Protein AF-A0A0P4VKQ1-F1 (afdb_monomer)

InterPro domains:
  IPR001715 Calponin homology domain [PS50021] (43-171)
  IPR022613 CASAMP, second calponin-homology domain [PF11971] (74-152)
  IPR032940 Calmodulin-regulated spectrin-associated protein [PTHR21595] (1-179)
  IPR036872 CH domain superfamily [G3DSA:1.10.418.10] (37-171)
  IPR036872 CH domain superfamily [SSF47576] (46-176)

Nearest PDB structures (foldseek):
  1rt8-assembly1_A  TM=5.910E-01  e=2.547E-01  Schizosaccharomyces pombe
  1ujo-assembly1_A  TM=5.382E-01  e=1.399E+00  Mus musculus
  2or0-assembly2_B  TM=1.810E-01  e=1.399E+00  Rhodococcus jostii RHA1

Mean predicted aligned error: 6.69 Å

Sequence (190 aa):
AHQTVMQAVMTLYAKEVATPEFVYAAVKRFMPSCAADEEPSPTDYEHALLFWINHATSALRLRVEQEERTSNVKCPEFPKVSSLQDLCDGVSLCGLVSFYCPEELPWSSISVSQVPTVSDCVRNLTLVHDFCARALPAGIFHMSPEDVYYMRGSMKHNLVVFLADLFNMLEIHPAPCVTLNSSSTKATIN

Radius of gyration: 16.5 Å; Cα contacts (8 Å, |Δi|>4): 226; chains: 1; bounding box: 46×37×49 Å

Foldseek 3Di:
DVLVVVLVVLQVLLQVQQPLVLLLVQLCVLCVDDDSVPDDGQPGSQSSLLVSLQSLLVSLQVVCCVVCVPPPDHQDDQDRDPHLLSCLLLQSVLSNCCSFQVVLRPSVQQDDDPDDDPVNSLVSLVSNQVCQVPQFPDNLQPDRSVCSNVPDDPCRSSSSSSSSVVCCCRRVNDGPSGCSPVVVPVPPDD

Structure (mmCIF, N/CA/C/O backbone):
data_AF-A0A0P4VKQ1-F1
#
_entry.id   AF-A0A0P4VKQ1-F1
#
loop_
_atom_site.group_PDB
_atom_site.id
_atom_site.type_symbol
_atom_site.label_atom_id
_atom_site.label_alt_id
_atom_site.label_comp_id
_atom_site.label_asym_id
_atom_site.label_entity_id
_atom_site.label_seq_id
_atom_site.pdbx_PDB_ins_code
_atom_site.Cartn_x
_atom_site.Cartn_y
_atom_site.Cartn_z
_atom_site.occupancy
_atom_site.B_iso_or_equiv
_atom_site.auth_seq_id
_atom_site.auth_comp_id
_atom_site.auth_asym_id
_atom_site.auth_atom_id
_atom_site.pdbx_PDB_model_num
ATOM 1 N N . ALA A 1 1 ? 17.408 -10.408 -22.000 1.00 66.44 1 ALA A N 1
ATOM 2 C CA . ALA A 1 1 ? 16.673 -9.416 -22.815 1.00 66.44 1 ALA A CA 1
ATOM 3 C C . ALA A 1 1 ? 15.260 -9.174 -22.275 1.00 66.44 1 ALA A C 1
ATOM 5 O O . ALA A 1 1 ? 14.991 -8.058 -21.860 1.00 66.44 1 ALA A O 1
ATOM 6 N N . HIS A 1 2 ? 14.389 -10.191 -22.189 1.00 80.00 2 HIS A N 1
ATOM 7 C CA . HIS A 1 2 ? 12.992 -10.017 -21.742 1.00 80.00 2 HIS A CA 1
ATOM 8 C C . HIS A 1 2 ? 12.830 -9.438 -20.326 1.00 80.00 2 HIS A C 1
ATOM 10 O O . HIS A 1 2 ? 12.056 -8.508 -20.140 1.00 80.00 2 HIS A O 1
ATOM 16 N N . GLN A 1 3 ? 13.608 -9.919 -19.352 1.00 82.75 3 GLN A N 1
ATOM 17 C CA . GLN A 1 3 ? 13.540 -9.433 -17.969 1.00 82.75 3 GLN A CA 1
ATOM 18 C C . GLN A 1 3 ? 13.845 -7.929 -17.850 1.00 82.75 3 GLN A C 1
ATOM 20 O O . GLN A 1 3 ? 13.153 -7.215 -17.137 1.00 82.75 3 GLN A O 1
ATOM 25 N N . THR A 1 4 ? 14.837 -7.433 -18.591 1.00 86.38 4 THR A N 1
ATOM 26 C CA . THR A 1 4 ? 15.213 -6.011 -18.597 1.00 86.38 4 THR A CA 1
ATOM 27 C C . THR A 1 4 ? 14.134 -5.138 -19.233 1.00 86.38 4 THR A C 1
ATOM 29 O O . THR A 1 4 ? 13.844 -4.060 -18.729 1.00 86.38 4 THR A O 1
ATOM 32 N N . VAL A 1 5 ? 13.510 -5.611 -20.319 1.00 90.25 5 VAL A N 1
ATOM 33 C CA . VAL A 1 5 ? 12.394 -4.898 -20.962 1.00 90.25 5 VAL A CA 1
ATOM 34 C C . VAL A 1 5 ? 11.200 -4.822 -20.014 1.00 90.25 5 VAL A C 1
ATOM 36 O O . VAL A 1 5 ? 10.642 -3.746 -19.832 1.00 90.25 5 VAL A O 1
ATOM 39 N N . MET A 1 6 ? 10.854 -5.929 -19.354 1.00 89.38 6 MET A N 1
ATOM 40 C CA . MET A 1 6 ? 9.767 -5.955 -18.375 1.00 89.38 6 MET A CA 1
ATOM 41 C C . MET A 1 6 ? 10.034 -4.985 -17.218 1.00 89.38 6 MET A C 1
ATOM 43 O O . MET A 1 6 ? 9.191 -4.149 -16.920 1.00 89.38 6 MET A O 1
ATOM 47 N N . GLN A 1 7 ? 11.237 -5.010 -16.639 1.00 89.31 7 GLN A N 1
ATOM 48 C CA . GLN A 1 7 ? 11.636 -4.076 -15.578 1.00 89.31 7 GLN A CA 1
ATOM 49 C C . GLN A 1 7 ? 11.572 -2.608 -16.019 1.00 89.31 7 GLN A C 1
ATOM 51 O O . GLN A 1 7 ? 11.151 -1.752 -15.239 1.00 89.31 7 GLN A O 1
ATOM 56 N N . ALA A 1 8 ? 11.950 -2.312 -17.265 1.00 90.62 8 ALA A N 1
ATOM 57 C CA . ALA A 1 8 ? 11.869 -0.964 -17.817 1.00 90.62 8 ALA A CA 1
ATOM 58 C C . ALA A 1 8 ? 10.414 -0.497 -17.965 1.00 90.62 8 ALA A C 1
ATOM 60 O O . ALA A 1 8 ? 10.098 0.621 -17.568 1.00 90.62 8 ALA A O 1
ATOM 61 N N . VAL A 1 9 ? 9.524 -1.359 -18.472 1.00 92.81 9 VAL A N 1
ATOM 62 C CA . VAL A 1 9 ? 8.087 -1.061 -18.601 1.00 92.81 9 VAL A CA 1
ATOM 63 C C . VAL A 1 9 ? 7.447 -0.853 -17.231 1.00 92.81 9 VAL A C 1
ATOM 65 O O . VAL A 1 9 ? 6.750 0.133 -17.027 1.00 92.81 9 VAL A O 1
ATOM 68 N N . MET A 1 10 ? 7.740 -1.728 -16.269 1.00 93.31 10 MET A N 1
ATOM 69 C CA . MET A 1 10 ? 7.251 -1.621 -14.891 1.00 93.31 10 MET A CA 1
ATOM 70 C C . MET A 1 10 ? 7.696 -0.319 -14.218 1.00 93.31 10 MET A C 1
ATOM 72 O O . MET A 1 10 ? 6.901 0.367 -13.583 1.00 93.31 10 MET A O 1
ATOM 76 N N . THR A 1 11 ? 8.965 0.049 -14.399 1.00 92.62 11 THR A N 1
ATOM 77 C CA . THR A 1 11 ? 9.510 1.314 -13.891 1.00 92.62 11 THR A CA 1
ATOM 78 C C . THR A 1 11 ? 8.853 2.518 -14.556 1.00 92.62 11 THR A C 1
ATOM 80 O O . THR A 1 11 ? 8.556 3.502 -13.884 1.00 92.62 11 THR A O 1
ATOM 83 N N . LEU A 1 12 ? 8.646 2.467 -15.874 1.00 94.19 12 LEU A N 1
ATOM 84 C CA . LEU A 1 12 ? 8.007 3.555 -16.610 1.00 94.19 12 LEU A CA 1
ATOM 85 C C . LEU A 1 12 ? 6.561 3.755 -16.147 1.00 94.19 12 LEU A C 1
ATOM 87 O O . LEU A 1 12 ? 6.177 4.884 -15.865 1.00 94.19 12 LEU A O 1
ATOM 91 N N . TYR A 1 13 ? 5.812 2.663 -15.988 1.00 95.56 13 TYR A N 1
ATOM 92 C CA . TYR A 1 13 ? 4.453 2.690 -15.455 1.00 95.56 13 TYR A CA 1
ATOM 93 C C . TYR A 1 13 ? 4.398 3.327 -14.062 1.00 95.56 13 TYR A C 1
ATOM 95 O O . TYR A 1 13 ? 3.643 4.269 -13.837 1.00 95.56 13 TYR A O 1
ATOM 103 N N . ALA A 1 14 ? 5.255 2.881 -13.140 1.00 93.44 14 ALA A N 1
ATOM 104 C CA . ALA A 1 14 ? 5.292 3.435 -11.789 1.00 93.44 14 ALA A CA 1
ATOM 105 C C . ALA A 1 14 ? 5.625 4.936 -11.777 1.00 93.44 14 ALA A C 1
ATOM 107 O O . ALA A 1 14 ? 5.047 5.685 -10.994 1.00 93.44 14 ALA A O 1
ATOM 108 N N . LYS A 1 15 ? 6.514 5.390 -12.669 1.00 93.12 15 LYS A N 1
ATOM 109 C CA . LYS A 1 15 ? 6.837 6.815 -12.838 1.00 93.12 15 LYS A CA 1
ATOM 110 C C . LYS A 1 15 ? 5.663 7.642 -13.349 1.00 93.12 15 LYS A C 1
ATOM 112 O O . LYS A 1 15 ? 5.547 8.798 -12.963 1.00 93.12 15 LYS A O 1
ATOM 117 N N . GLU A 1 16 ? 4.850 7.077 -14.232 1.00 93.69 16 GLU A N 1
ATOM 118 C CA . GLU A 1 16 ? 3.688 7.753 -14.813 1.00 93.69 16 GLU A CA 1
ATOM 119 C C . GLU A 1 16 ? 2.532 7.857 -13.813 1.00 93.69 16 GLU A C 1
ATOM 121 O O . GLU A 1 16 ? 1.868 8.886 -13.740 1.00 93.69 16 GLU A O 1
ATOM 126 N N . VAL A 1 17 ? 2.319 6.813 -13.010 1.00 93.31 17 VAL A N 1
ATOM 127 C CA . VAL A 1 17 ? 1.217 6.752 -12.042 1.00 93.31 17 VAL A CA 1
ATOM 128 C C . VAL A 1 17 ? 1.550 7.470 -10.735 1.00 93.31 17 VAL A C 1
ATOM 130 O O . VAL A 1 17 ? 0.751 8.258 -10.234 1.00 93.31 17 VAL A O 1
ATOM 133 N N . ALA A 1 18 ? 2.731 7.217 -10.169 1.00 91.88 18 ALA A N 1
ATOM 134 C CA . ALA A 1 18 ? 3.145 7.742 -8.870 1.00 91.88 18 ALA A CA 1
ATOM 135 C C . ALA A 1 18 ? 4.051 8.971 -9.017 1.00 91.88 18 ALA A C 1
ATOM 137 O O . ALA A 1 18 ? 5.139 9.044 -8.438 1.00 91.88 18 ALA A O 1
ATOM 138 N N . THR A 1 19 ? 3.615 9.948 -9.815 1.00 92.44 19 THR A N 1
ATOM 139 C CA . THR A 1 19 ? 4.338 11.220 -9.940 1.00 92.44 19 THR A CA 1
ATOM 140 C C . THR A 1 19 ? 4.350 11.945 -8.587 1.00 92.44 19 THR A C 1
ATOM 142 O O . THR A 1 19 ? 3.285 12.038 -7.957 1.00 92.44 19 THR A O 1
ATOM 145 N N . PRO A 1 20 ? 5.498 12.491 -8.143 1.00 90.69 20 PRO A N 1
ATOM 146 C CA . PRO A 1 20 ? 5.615 13.237 -6.890 1.00 90.69 20 PRO A CA 1
ATOM 147 C C . PRO A 1 20 ? 4.520 14.285 -6.670 1.00 90.69 20 PRO A C 1
ATOM 149 O O . PRO A 1 20 ? 4.018 14.430 -5.559 1.00 90.69 20 PRO A O 1
ATOM 152 N N . GLU A 1 21 ? 4.106 14.980 -7.727 1.00 88.81 21 GLU A N 1
ATOM 153 C CA . GLU A 1 21 ? 3.116 16.053 -7.688 1.00 88.81 21 GLU A CA 1
ATOM 154 C C . GLU A 1 21 ? 1.717 15.535 -7.334 1.00 88.81 21 GLU A C 1
ATOM 156 O O . GLU A 1 21 ? 1.057 16.089 -6.453 1.00 88.81 21 GLU A O 1
ATOM 161 N N . PHE A 1 22 ? 1.267 14.453 -7.981 1.00 90.19 22 PHE A N 1
ATOM 162 C CA . PHE A 1 22 ? -0.029 13.836 -7.676 1.00 90.19 22 PHE A CA 1
ATOM 163 C C . PHE A 1 22 ? -0.049 13.206 -6.292 1.00 90.19 22 PHE A C 1
ATOM 165 O O . PHE A 1 22 ? -1.028 13.364 -5.563 1.00 90.19 22 PHE A O 1
ATOM 172 N N . VAL A 1 23 ? 1.041 12.549 -5.899 1.00 91.50 23 VAL A N 1
ATOM 173 C CA . VAL A 1 23 ? 1.164 11.996 -4.550 1.00 91.50 23 VAL A CA 1
ATOM 174 C C . VAL A 1 23 ? 1.091 13.102 -3.500 1.00 91.50 23 VAL A C 1
ATOM 176 O O . VAL A 1 23 ? 0.347 12.995 -2.525 1.00 91.50 23 VAL A O 1
ATOM 179 N N . TYR A 1 24 ? 1.829 14.187 -3.707 1.00 88.38 24 TYR A N 1
ATOM 180 C CA . TYR A 1 24 ? 1.841 15.311 -2.785 1.00 88.38 24 TYR A CA 1
ATOM 181 C C . TYR A 1 24 ? 0.461 15.976 -2.676 1.00 88.38 24 TYR A C 1
ATOM 183 O O . TYR A 1 24 ? 0.002 16.286 -1.575 1.00 88.38 24 TYR A O 1
ATOM 191 N N . ALA A 1 25 ? -0.245 16.132 -3.800 1.00 88.69 25 ALA A N 1
ATOM 192 C CA . ALA A 1 25 ? -1.619 16.629 -3.819 1.00 88.69 25 ALA A CA 1
ATOM 193 C C . ALA A 1 25 ? -2.590 15.701 -3.066 1.00 88.69 25 ALA A C 1
ATOM 195 O O . ALA A 1 25 ? -3.425 16.188 -2.299 1.00 88.69 25 ALA A O 1
ATOM 196 N N . ALA A 1 26 ? -2.460 14.380 -3.234 1.00 90.31 26 ALA A N 1
ATOM 197 C CA . ALA A 1 26 ? -3.250 13.391 -2.500 1.00 90.31 26 ALA A CA 1
ATOM 198 C C . ALA A 1 26 ? -3.022 13.507 -0.986 1.00 90.31 26 ALA A C 1
ATOM 200 O O . ALA A 1 26 ? -3.982 13.644 -0.229 1.00 90.31 26 ALA A O 1
ATOM 201 N N . VAL A 1 27 ? -1.759 13.559 -0.547 1.00 90.06 27 VAL A N 1
ATOM 202 C CA . VAL A 1 27 ? -1.401 13.723 0.872 1.00 90.06 27 VAL A CA 1
ATOM 203 C C . VAL A 1 27 ? -1.961 15.021 1.447 1.00 90.06 27 VAL A C 1
ATOM 205 O O . VAL A 1 27 ? -2.589 15.001 2.506 1.00 90.06 27 VAL A O 1
ATOM 208 N N . LYS A 1 28 ? -1.827 16.147 0.736 1.00 87.06 28 LYS A N 1
ATOM 209 C CA . LYS A 1 28 ? -2.401 17.430 1.174 1.00 87.06 28 LYS A CA 1
ATOM 210 C C . LYS A 1 28 ? -3.917 17.391 1.342 1.00 87.06 28 LYS A C 1
ATOM 212 O O . LYS A 1 28 ? -4.444 18.103 2.194 1.00 87.06 28 LYS A O 1
ATOM 217 N N . ARG A 1 29 ? -4.625 16.570 0.560 1.00 87.25 29 ARG A N 1
ATOM 218 C CA . ARG A 1 29 ? -6.088 16.454 0.638 1.00 87.25 29 ARG A CA 1
ATOM 219 C C . ARG A 1 29 ? -6.546 15.889 1.980 1.00 87.25 29 ARG A C 1
ATOM 221 O O . ARG A 1 29 ? -7.520 16.388 2.535 1.00 87.25 29 ARG A O 1
ATOM 228 N N . PHE A 1 30 ? -5.873 14.856 2.486 1.00 86.12 30 PHE A N 1
ATOM 229 C CA . PHE A 1 30 ? -6.277 14.1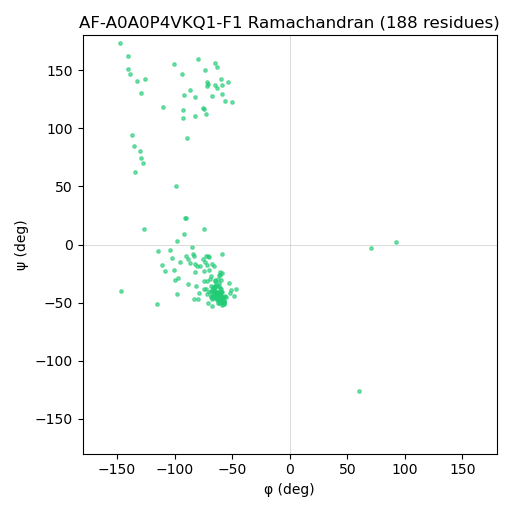86 3.726 1.00 86.12 30 PHE A CA 1
ATOM 230 C C . PHE A 1 30 ? -5.444 14.576 4.957 1.00 86.12 30 PHE A C 1
ATOM 232 O O . PHE A 1 30 ? -5.857 14.295 6.079 1.00 86.12 30 PHE A O 1
ATOM 239 N N . MET A 1 31 ? -4.320 15.273 4.768 1.00 81.69 31 MET A N 1
ATOM 240 C CA . MET A 1 31 ? -3.495 15.880 5.821 1.00 81.69 31 MET A CA 1
ATOM 241 C C . MET A 1 31 ? -3.243 17.374 5.529 1.00 81.69 31 MET A C 1
ATOM 243 O O . MET A 1 31 ? -2.116 17.767 5.222 1.00 81.69 31 MET A O 1
ATOM 247 N N . PRO A 1 32 ? -4.275 18.238 5.628 1.00 71.38 32 PRO A N 1
ATOM 248 C CA . PRO A 1 32 ? -4.155 19.663 5.305 1.00 71.38 32 PRO A CA 1
ATOM 249 C C . PRO A 1 32 ? -3.385 20.486 6.352 1.00 71.38 32 PRO A C 1
ATOM 251 O O . PRO A 1 32 ? -3.002 21.616 6.068 1.00 71.38 32 PRO A O 1
ATOM 254 N N . SER A 1 33 ? -3.163 19.949 7.556 1.00 59.03 33 SER A N 1
ATOM 255 C CA . SER A 1 33 ? -2.494 20.648 8.657 1.00 59.03 33 SER A CA 1
ATOM 256 C C . SER A 1 33 ? -1.365 19.777 9.227 1.00 59.03 33 SER A C 1
ATOM 258 O O . SER A 1 33 ? -1.604 18.623 9.569 1.00 59.03 33 SER A O 1
ATOM 260 N N . CYS A 1 34 ? -0.166 20.361 9.365 1.00 51.78 34 CYS A N 1
ATOM 261 C CA . CYS A 1 34 ? 0.977 19.915 10.190 1.00 51.78 34 CYS A CA 1
ATOM 262 C C . CYS A 1 34 ? 2.110 19.013 9.638 1.00 51.78 34 CYS A C 1
ATOM 264 O O . CYS A 1 34 ? 3.005 18.747 10.429 1.00 51.78 34 CYS A O 1
ATOM 266 N N . ALA A 1 35 ? 2.198 18.585 8.369 1.00 52.41 35 ALA A N 1
ATOM 267 C CA . ALA A 1 35 ? 3.385 17.789 7.953 1.00 52.41 35 ALA A CA 1
ATOM 268 C C . ALA A 1 35 ? 3.878 17.983 6.509 1.00 52.41 35 ALA A C 1
ATOM 270 O O . ALA A 1 35 ? 5.081 18.075 6.278 1.00 52.41 35 ALA A O 1
ATOM 271 N N . ALA A 1 36 ? 2.971 18.099 5.535 1.00 52.84 36 ALA A N 1
ATOM 272 C CA . ALA A 1 36 ? 3.363 18.090 4.123 1.00 52.84 36 ALA A CA 1
ATOM 273 C C . ALA A 1 36 ? 4.122 19.353 3.661 1.00 52.84 36 ALA A C 1
ATOM 275 O O . ALA A 1 36 ? 4.810 19.304 2.648 1.00 52.84 36 ALA A O 1
ATOM 276 N N . ASP A 1 37 ? 3.994 20.486 4.358 1.00 54.69 37 ASP A N 1
ATOM 277 C CA . ASP A 1 37 ? 4.699 21.728 3.994 1.00 54.69 37 ASP A CA 1
ATOM 278 C C . ASP A 1 37 ? 6.115 21.830 4.597 1.00 54.69 37 ASP A C 1
ATOM 280 O O . ASP A 1 37 ? 6.908 22.647 4.134 1.00 54.69 37 ASP A O 1
ATOM 284 N N . GLU A 1 38 ? 6.453 21.010 5.602 1.00 60.28 38 GLU A N 1
ATOM 285 C CA . GLU A 1 38 ? 7.777 21.017 6.249 1.00 60.28 38 GLU A CA 1
ATOM 286 C C . GLU A 1 38 ? 8.722 19.937 5.699 1.00 60.28 38 GLU A C 1
ATOM 288 O O . GLU A 1 38 ? 9.940 20.128 5.693 1.00 60.28 38 GLU A O 1
ATOM 293 N N . GLU A 1 39 ? 8.188 18.810 5.216 1.00 71.69 39 GLU A N 1
ATOM 294 C CA . GLU A 1 39 ? 8.987 17.737 4.616 1.00 71.69 39 GLU A CA 1
ATOM 295 C C . GLU A 1 39 ? 9.214 18.017 3.114 1.00 71.69 39 GLU A C 1
ATOM 297 O O . GLU A 1 39 ? 8.274 18.387 2.403 1.00 71.69 39 GLU A O 1
ATOM 302 N N . PRO A 1 40 ? 10.452 17.881 2.597 1.00 71.50 40 PRO A N 1
ATOM 303 C CA . PRO A 1 40 ? 10.735 18.135 1.190 1.00 71.50 40 PRO A CA 1
ATOM 304 C C . PRO A 1 40 ? 9.904 17.221 0.286 1.00 71.50 40 PRO A C 1
ATOM 306 O O . PRO A 1 40 ? 9.719 16.038 0.576 1.00 71.50 40 PRO A O 1
ATOM 309 N N . SER A 1 41 ? 9.445 17.767 -0.844 1.00 73.00 41 SER A N 1
ATOM 310 C CA . SER A 1 41 ? 8.728 16.993 -1.858 1.00 73.00 41 SER A CA 1
ATOM 311 C C . SER A 1 41 ? 9.543 15.764 -2.283 1.00 73.00 41 SER A C 1
ATOM 313 O O . SER A 1 41 ? 10.762 15.890 -2.465 1.00 73.00 41 SER A O 1
ATOM 315 N N . PRO A 1 42 ? 8.903 14.599 -2.489 1.00 82.81 42 PRO A N 1
ATOM 316 C CA . PRO A 1 42 ? 9.611 13.382 -2.861 1.00 82.81 42 PRO A CA 1
ATOM 317 C C . PRO A 1 42 ? 10.387 13.566 -4.171 1.00 82.81 42 PRO A C 1
ATOM 319 O O . PRO A 1 42 ? 9.897 14.166 -5.125 1.00 82.81 42 PRO A O 1
ATOM 322 N N . THR A 1 43 ? 11.618 13.055 -4.209 1.00 83.69 43 THR A N 1
ATOM 323 C CA . THR A 1 43 ? 12.550 13.262 -5.331 1.00 83.69 43 THR A CA 1
ATOM 324 C C . THR A 1 43 ? 12.321 12.311 -6.500 1.00 83.69 43 THR A C 1
ATOM 326 O O . THR A 1 43 ? 12.726 12.602 -7.623 1.00 83.69 43 THR A O 1
ATOM 329 N N . ASP A 1 44 ? 11.704 11.159 -6.243 1.00 91.50 44 ASP A N 1
ATOM 330 C CA . ASP A 1 44 ? 11.366 10.157 -7.248 1.00 91.50 44 ASP A CA 1
ATOM 331 C C . ASP A 1 44 ? 10.063 9.425 -6.889 1.00 91.50 44 ASP A C 1
ATOM 333 O O . ASP A 1 44 ? 9.491 9.620 -5.817 1.00 91.50 44 ASP A O 1
ATOM 337 N N . TYR A 1 45 ? 9.596 8.586 -7.813 1.00 92.19 45 TYR A N 1
ATOM 338 C CA . TYR A 1 45 ? 8.349 7.831 -7.699 1.00 92.19 45 TYR A CA 1
ATOM 339 C C . TYR A 1 45 ? 8.365 6.795 -6.561 1.00 92.19 45 TYR A C 1
ATOM 341 O O . TYR A 1 45 ? 7.321 6.530 -5.971 1.00 92.19 45 TYR A O 1
ATOM 349 N N . GLU A 1 46 ? 9.523 6.215 -6.215 1.00 93.31 46 GLU A N 1
ATOM 350 C CA . GLU A 1 46 ? 9.604 5.265 -5.099 1.00 93.31 46 GLU A CA 1
ATOM 351 C C . GLU A 1 46 ? 9.422 6.011 -3.779 1.00 93.31 46 GLU A C 1
ATOM 353 O O . GLU A 1 46 ? 8.550 5.660 -2.987 1.00 93.31 46 GLU A O 1
ATOM 358 N N . HIS A 1 47 ? 10.179 7.090 -3.577 1.00 92.69 47 HIS A N 1
ATOM 359 C CA . HIS A 1 47 ? 10.047 7.950 -2.405 1.00 92.69 47 HIS A CA 1
ATOM 360 C C . HIS A 1 47 ? 8.663 8.589 -2.326 1.00 92.69 47 HIS A C 1
ATOM 362 O O . HIS A 1 47 ? 8.153 8.758 -1.225 1.00 92.69 47 HIS A O 1
ATOM 368 N N . ALA A 1 48 ? 8.027 8.895 -3.460 1.00 94.69 48 ALA A N 1
ATOM 369 C CA . ALA A 1 48 ? 6.652 9.375 -3.482 1.00 94.69 48 ALA A CA 1
ATOM 370 C C . ALA A 1 48 ? 5.692 8.323 -2.907 1.00 94.69 48 ALA A C 1
ATOM 372 O O . ALA A 1 48 ? 4.952 8.616 -1.971 1.00 94.69 48 ALA A O 1
ATOM 373 N N . LEU A 1 49 ? 5.757 7.071 -3.363 1.00 95.94 49 LEU A N 1
ATOM 374 C CA . LEU A 1 49 ? 4.919 5.994 -2.817 1.00 95.94 49 LEU A CA 1
ATOM 375 C C . LEU A 1 49 ? 5.155 5.769 -1.315 1.00 95.94 49 LEU A C 1
ATOM 377 O O . LEU A 1 49 ? 4.198 5.601 -0.561 1.00 95.94 49 LEU A O 1
ATOM 381 N N . LEU A 1 50 ? 6.408 5.814 -0.854 1.00 95.38 50 LEU A N 1
ATOM 382 C CA . LEU A 1 50 ? 6.716 5.697 0.578 1.00 95.38 50 LEU A CA 1
ATOM 383 C C . LEU A 1 50 ? 6.191 6.898 1.379 1.00 95.38 50 LEU A C 1
ATOM 385 O O . LEU A 1 50 ? 5.635 6.730 2.466 1.00 95.38 50 LEU A O 1
ATOM 389 N N . PHE A 1 51 ? 6.337 8.108 0.835 1.00 93.88 51 PHE A N 1
ATOM 390 C CA . PHE A 1 51 ? 5.824 9.347 1.417 1.00 93.88 51 PHE A CA 1
ATOM 391 C C . PHE A 1 51 ? 4.306 9.283 1.594 1.00 93.88 51 PHE A C 1
ATOM 393 O O . PHE A 1 51 ? 3.800 9.590 2.675 1.00 93.88 51 PHE A O 1
ATOM 400 N N . TRP A 1 52 ? 3.595 8.811 0.571 1.00 95.06 52 TRP A N 1
ATOM 401 C CA . TRP A 1 52 ? 2.156 8.569 0.614 1.00 95.06 52 TRP A CA 1
ATOM 402 C C . TRP A 1 52 ? 1.760 7.608 1.738 1.00 95.06 52 TRP A C 1
ATOM 404 O O . TRP A 1 52 ? 0.905 7.948 2.556 1.00 95.06 52 TRP A O 1
ATOM 414 N N . ILE A 1 53 ? 2.417 6.445 1.823 1.00 96.19 53 ILE A N 1
ATOM 415 C CA . ILE A 1 53 ? 2.129 5.422 2.839 1.00 96.19 53 ILE A CA 1
ATOM 416 C C . ILE A 1 53 ? 2.329 5.979 4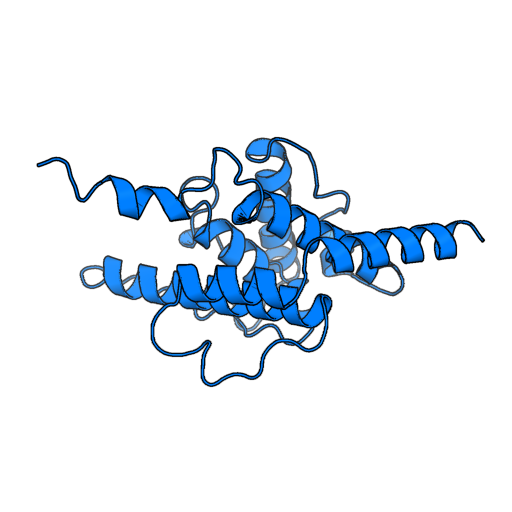.249 1.00 96.19 53 ILE A C 1
ATOM 418 O O . ILE A 1 53 ? 1.434 5.855 5.081 1.00 96.19 53 ILE A O 1
ATOM 422 N N . ASN A 1 54 ? 3.465 6.632 4.512 1.00 94.56 54 ASN A N 1
ATOM 423 C CA . ASN A 1 54 ? 3.768 7.209 5.826 1.00 94.56 54 ASN A CA 1
ATOM 424 C C . ASN A 1 54 ? 2.728 8.242 6.270 1.00 94.56 54 ASN A C 1
ATOM 426 O O . ASN A 1 54 ? 2.344 8.291 7.441 1.00 94.56 54 ASN A O 1
ATOM 430 N N . HIS A 1 55 ? 2.268 9.080 5.342 1.00 92.69 55 HIS A N 1
ATOM 431 C CA . HIS A 1 55 ? 1.262 10.088 5.651 1.00 92.69 55 HIS A CA 1
ATOM 432 C C . HIS A 1 55 ? -0.116 9.467 5.864 1.00 92.69 55 HIS A C 1
ATOM 434 O O . HIS A 1 55 ? -0.827 9.886 6.774 1.00 92.69 55 HIS A O 1
ATOM 440 N N . ALA A 1 56 ? -0.487 8.452 5.082 1.00 93.50 56 ALA A N 1
ATOM 441 C CA . ALA A 1 56 ? -1.748 7.737 5.253 1.00 93.50 56 ALA A CA 1
ATOM 442 C C . ALA A 1 56 ? -1.813 6.985 6.593 1.00 93.50 56 ALA A C 1
ATOM 444 O O . ALA A 1 56 ? -2.809 7.087 7.309 1.00 93.50 56 ALA A O 1
ATOM 445 N N . THR A 1 57 ? -0.746 6.284 6.991 1.00 93.12 57 THR A N 1
ATOM 446 C CA . THR A 1 57 ? -0.690 5.590 8.293 1.00 93.12 57 THR A CA 1
ATOM 447 C C . THR A 1 57 ? -0.692 6.574 9.464 1.00 93.12 57 THR A C 1
ATOM 449 O O . THR A 1 57 ? -1.364 6.341 10.471 1.00 93.12 57 THR A O 1
ATOM 452 N N . SER A 1 58 ? -0.018 7.718 9.320 1.00 91.12 58 SER A N 1
ATOM 453 C CA . SER A 1 58 ? -0.065 8.804 10.307 1.00 91.12 58 SER A CA 1
ATOM 454 C C . SER A 1 58 ? -1.468 9.406 10.428 1.00 91.12 58 SER A C 1
ATOM 456 O O . SER A 1 58 ? -1.959 9.610 11.539 1.00 91.12 58 SER A O 1
ATOM 458 N N . ALA A 1 59 ? -2.142 9.644 9.299 1.00 90.44 59 ALA A N 1
ATOM 459 C CA . ALA A 1 59 ? -3.508 10.156 9.260 1.00 90.44 59 ALA A CA 1
ATOM 460 C C . ALA A 1 59 ? -4.509 9.172 9.884 1.00 90.44 59 ALA A C 1
ATOM 462 O O . ALA A 1 59 ? -5.379 9.588 10.649 1.00 90.44 59 ALA A O 1
ATOM 463 N N . LEU A 1 60 ? -4.353 7.867 9.629 1.00 90.81 60 LEU A N 1
ATOM 464 C CA . LEU A 1 60 ? -5.134 6.818 10.289 1.00 90.81 60 LEU A CA 1
ATOM 465 C C . LEU A 1 60 ? -4.981 6.890 11.808 1.00 90.81 60 LEU A C 1
ATOM 467 O O . LEU A 1 60 ? -5.982 6.905 12.520 1.00 90.81 60 LEU A O 1
ATOM 471 N N . ARG A 1 61 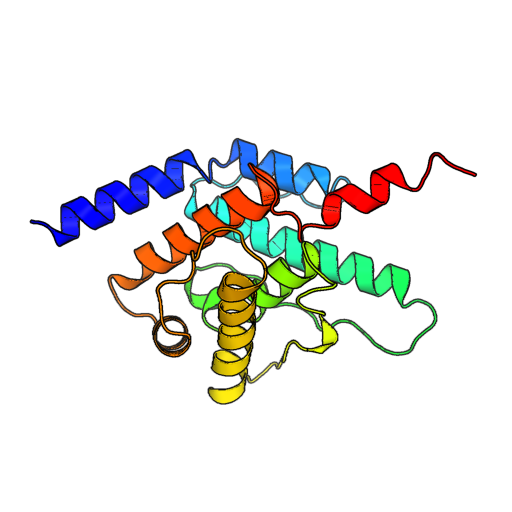? -3.743 6.979 12.306 1.00 89.06 61 ARG A N 1
ATOM 472 C CA . ARG A 1 61 ? -3.467 7.066 13.746 1.00 89.06 61 ARG A CA 1
ATOM 473 C C . ARG A 1 61 ? -4.174 8.264 14.376 1.00 89.06 61 ARG A C 1
ATOM 475 O O . ARG A 1 61 ? -4.880 8.098 15.365 1.00 89.06 61 ARG A O 1
ATOM 482 N N . LEU A 1 62 ? -4.035 9.445 13.771 1.00 87.62 62 LEU A N 1
ATOM 483 C CA . LEU A 1 62 ? -4.686 10.672 14.242 1.00 87.62 62 LEU A CA 1
ATOM 484 C C . LEU A 1 62 ? -6.214 10.548 14.247 1.00 87.62 62 LEU A C 1
ATOM 486 O O . LEU A 1 62 ? -6.866 10.985 15.196 1.00 87.62 62 LEU A O 1
ATOM 490 N N . ARG A 1 63 ? -6.785 9.921 13.213 1.00 86.62 63 ARG A N 1
ATOM 491 C CA . ARG A 1 63 ? -8.226 9.681 13.114 1.00 86.62 63 ARG A CA 1
ATOM 492 C C . ARG A 1 63 ? -8.722 8.764 14.230 1.00 86.62 63 ARG A C 1
ATOM 494 O O . ARG A 1 63 ? -9.682 9.113 14.911 1.00 86.62 63 ARG A O 1
ATOM 501 N N . VAL A 1 64 ? -8.039 7.644 14.464 1.00 85.44 64 VAL A N 1
ATOM 502 C CA . VAL A 1 64 ? -8.394 6.707 15.541 1.00 85.44 64 VAL A CA 1
ATOM 503 C C . VAL A 1 64 ? -8.253 7.374 16.913 1.00 85.44 64 VAL A C 1
ATOM 505 O O . VAL A 1 64 ? -9.143 7.251 17.745 1.00 85.44 64 VAL A O 1
ATOM 508 N N . GLU A 1 65 ? -7.190 8.148 17.150 1.00 84.62 65 GLU A N 1
ATOM 509 C CA . GLU A 1 65 ? -7.004 8.895 18.406 1.00 84.62 65 GLU A CA 1
ATOM 510 C C . GLU A 1 65 ? -8.091 9.954 18.657 1.00 84.62 65 GLU A C 1
ATOM 512 O O . GLU A 1 65 ? -8.394 10.275 19.810 1.00 84.62 65 GLU A O 1
ATOM 517 N N . GLN A 1 66 ? -8.674 10.522 17.599 1.00 80.38 66 GLN A N 1
ATOM 518 C CA . GLN A 1 66 ? -9.760 11.493 17.704 1.00 80.38 66 GLN A CA 1
ATOM 519 C C . GLN A 1 66 ? -11.115 10.827 17.976 1.00 80.38 66 GLN A C 1
ATOM 521 O O . GLN A 1 66 ? -11.882 11.343 18.793 1.00 80.38 66 GLN A O 1
ATOM 526 N N . GLU A 1 67 ? -11.404 9.711 17.304 1.00 76.88 67 GLU A N 1
ATOM 527 C CA . GLU A 1 67 ? -12.648 8.942 17.449 1.00 76.88 67 GLU A CA 1
ATOM 528 C C . GLU A 1 67 ? -12.710 8.234 18.820 1.00 76.88 67 GLU A C 1
ATOM 530 O O . GLU A 1 67 ? -13.721 8.307 19.519 1.00 76.88 67 GLU A O 1
ATOM 535 N N . GLU A 1 68 ? -11.593 7.664 19.279 1.00 70.00 68 GLU A N 1
ATOM 536 C CA . GLU A 1 68 ? -11.505 6.842 20.496 1.00 70.00 68 GLU A CA 1
ATOM 537 C C . GLU A 1 68 ? -11.181 7.655 21.770 1.00 70.00 68 GLU A C 1
ATOM 539 O O . GLU A 1 68 ? -10.732 7.109 22.775 1.00 70.00 68 GLU A O 1
ATOM 544 N N . ARG A 1 69 ? -11.461 8.971 21.814 1.00 57.75 69 ARG A N 1
ATOM 545 C CA . ARG A 1 69 ? -11.299 9.792 23.047 1.00 57.75 69 ARG A CA 1
ATOM 546 C C . ARG A 1 69 ? -12.132 9.305 24.246 1.00 57.75 69 ARG A C 1
ATOM 548 O O . ARG A 1 69 ? -11.985 9.838 25.345 1.00 57.75 69 ARG A O 1
ATOM 555 N N . THR A 1 70 ? -13.018 8.330 24.043 1.00 54.53 70 THR A N 1
ATOM 556 C CA . THR A 1 70 ? -13.922 7.758 25.055 1.00 54.53 70 THR A CA 1
ATOM 557 C C . THR A 1 70 ? -13.648 6.287 25.392 1.00 54.53 70 THR A C 1
ATOM 559 O O . THR A 1 70 ? -14.234 5.768 26.342 1.00 54.53 70 THR A O 1
ATOM 562 N N . SER A 1 71 ? -12.725 5.624 24.696 1.00 55.50 71 SER A N 1
ATOM 563 C CA . SER A 1 71 ? -12.397 4.199 24.834 1.00 55.50 71 SER A CA 1
ATOM 564 C C . SER A 1 71 ? -10.895 4.018 25.084 1.00 55.50 71 SER A C 1
ATOM 566 O O . SER A 1 71 ? -10.049 4.717 24.542 1.00 55.50 71 SER A O 1
ATOM 568 N N . ASN A 1 72 ? -10.517 3.063 25.938 1.00 59.41 72 ASN A N 1
ATOM 569 C CA . ASN A 1 72 ? -9.113 2.821 26.312 1.00 59.41 72 ASN A CA 1
ATOM 570 C C . ASN A 1 72 ? -8.277 2.124 25.212 1.00 59.41 72 ASN A C 1
ATOM 572 O O . ASN A 1 72 ? -7.190 1.618 25.503 1.00 59.41 72 ASN A O 1
ATOM 576 N N . VAL A 1 73 ? -8.764 2.052 23.971 1.00 63.50 73 VAL A N 1
ATOM 577 C CA . VAL A 1 73 ? -8.075 1.354 22.881 1.00 63.50 73 VAL A CA 1
ATOM 578 C C . VAL A 1 73 ? -7.197 2.353 22.133 1.00 63.50 73 VAL A C 1
ATOM 580 O O . VAL A 1 73 ? -7.682 3.239 21.441 1.00 63.50 73 VAL A O 1
ATOM 583 N N . LYS A 1 74 ? -5.877 2.226 22.291 1.00 70.62 74 LYS A N 1
ATOM 584 C CA . LYS A 1 74 ? -4.908 3.069 21.582 1.00 70.62 74 LYS A CA 1
ATOM 585 C C . LYS A 1 74 ? -4.497 2.397 20.278 1.00 70.62 74 LYS A C 1
ATOM 587 O O . LYS A 1 74 ? -4.077 1.241 20.298 1.00 70.62 74 LYS A O 1
ATOM 592 N N . CYS A 1 75 ? -4.587 3.132 19.171 1.00 76.44 75 CYS A N 1
ATOM 593 C CA . CYS A 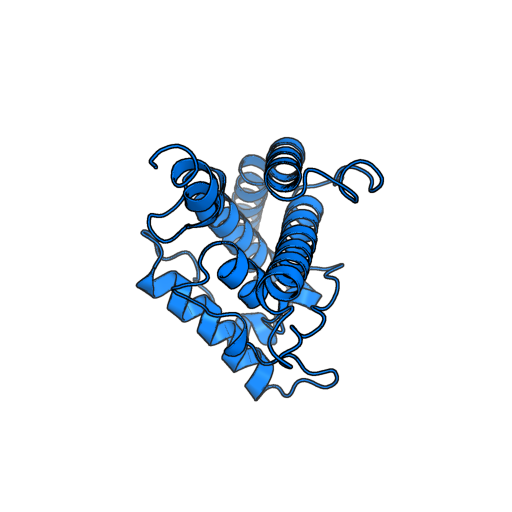1 75 ? -4.019 2.699 17.898 1.00 76.44 75 CYS A CA 1
ATOM 594 C C . CYS A 1 75 ? -2.504 2.485 18.072 1.00 76.44 75 CYS A C 1
ATOM 596 O O . CYS A 1 75 ? -1.842 3.370 18.630 1.00 76.44 75 CYS A O 1
ATOM 598 N N . PRO A 1 76 ? -1.947 1.337 17.654 1.00 80.56 76 PRO A N 1
ATOM 599 C CA . PRO A 1 76 ? -0.509 1.124 17.721 1.00 80.56 76 PRO A CA 1
ATOM 600 C C . PRO A 1 76 ? 0.237 2.126 16.828 1.00 80.56 76 PRO A C 1
ATOM 602 O O . PRO A 1 76 ? -0.290 2.627 15.835 1.00 80.56 76 PRO A O 1
ATOM 605 N N . GLU A 1 77 ? 1.483 2.426 17.191 1.00 84.62 77 GLU A N 1
ATOM 606 C CA . GLU A 1 77 ? 2.345 3.277 16.375 1.00 84.62 77 GLU A CA 1
ATOM 607 C C . GLU A 1 77 ? 2.836 2.488 15.157 1.00 84.62 77 GLU A C 1
ATOM 609 O O . GLU A 1 77 ? 3.520 1.471 15.296 1.00 84.62 77 GLU A O 1
ATOM 614 N N . PHE A 1 78 ? 2.447 2.939 13.964 1.00 88.31 78 PHE A N 1
ATOM 615 C CA . PHE A 1 78 ? 2.901 2.343 12.713 1.00 88.31 78 PHE A CA 1
ATOM 616 C C . PHE A 1 78 ? 4.378 2.694 12.471 1.00 88.31 78 PHE A C 1
ATOM 618 O O . PHE A 1 78 ? 4.764 3.851 12.662 1.00 88.31 78 PHE A O 1
ATOM 625 N N . PRO A 1 79 ? 5.210 1.731 12.037 1.00 89.19 79 PRO A N 1
ATOM 626 C CA . PRO A 1 79 ? 6.614 1.990 11.754 1.00 89.19 79 PRO A CA 1
ATOM 627 C C . PRO A 1 79 ? 6.760 2.960 10.573 1.00 89.19 79 PRO A C 1
ATOM 629 O O . PRO A 1 79 ? 6.078 2.828 9.554 1.00 89.19 79 PRO A O 1
ATOM 632 N N . LYS A 1 80 ? 7.681 3.928 10.692 1.00 90.38 80 LYS A N 1
ATOM 633 C CA . LYS A 1 80 ? 8.037 4.808 9.570 1.00 90.38 80 LYS A CA 1
ATOM 634 C C . LYS A 1 80 ? 8.751 3.988 8.498 1.00 90.38 80 LYS A C 1
ATOM 636 O O . LYS A 1 80 ? 9.746 3.323 8.770 1.00 90.38 80 LYS A O 1
ATOM 641 N N . VAL A 1 81 ? 8.259 4.090 7.273 1.00 93.69 81 VAL A N 1
ATOM 642 C CA . VAL A 1 81 ? 8.768 3.381 6.102 1.00 93.69 81 VAL A CA 1
ATOM 643 C C . VAL A 1 81 ? 9.791 4.267 5.398 1.00 93.69 81 VAL A C 1
ATOM 645 O O . VAL A 1 81 ? 9.461 5.347 4.910 1.00 93.69 81 VAL A O 1
ATOM 648 N N . SER A 1 82 ? 11.042 3.827 5.350 1.00 92.00 82 SER A N 1
ATOM 649 C CA . SER A 1 82 ? 12.150 4.538 4.69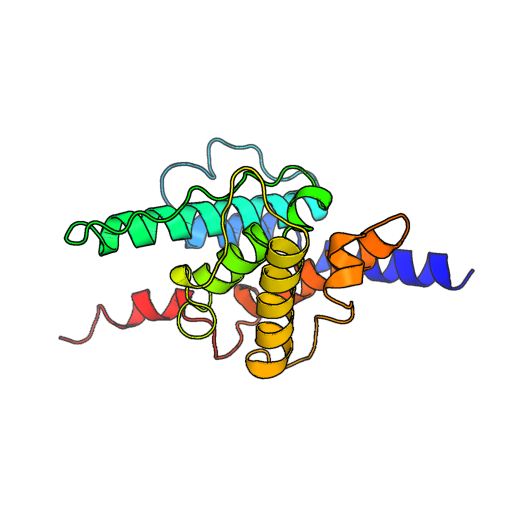3 1.00 92.00 82 SER A CA 1
ATOM 650 C C . SER A 1 82 ? 12.605 3.859 3.404 1.00 92.00 82 SER A C 1
ATOM 652 O O . SER A 1 82 ? 13.171 4.496 2.519 1.00 92.00 82 SER A O 1
ATOM 654 N N . SER A 1 83 ? 12.330 2.564 3.285 1.00 93.69 83 SER A N 1
ATOM 655 C CA . SER A 1 83 ? 12.656 1.742 2.134 1.00 93.69 83 SER A CA 1
ATOM 656 C C . SER A 1 83 ? 11.515 0.775 1.827 1.00 93.69 83 SER A C 1
ATOM 658 O O . SER A 1 83 ? 10.684 0.472 2.678 1.00 93.69 83 SER A O 1
ATOM 660 N N . LEU A 1 84 ? 11.502 0.219 0.615 1.00 93.00 84 LEU A N 1
ATOM 661 C CA . LEU A 1 84 ? 10.545 -0.832 0.254 1.00 93.00 84 LEU A CA 1
ATOM 662 C C . LEU A 1 84 ? 10.680 -2.092 1.124 1.00 93.00 84 LEU A C 1
ATOM 664 O O . LEU A 1 84 ? 9.716 -2.838 1.251 1.00 93.00 84 LEU A O 1
ATOM 668 N N . GLN A 1 85 ? 11.852 -2.326 1.727 1.00 92.94 85 GLN A N 1
ATOM 669 C CA . GLN A 1 85 ? 12.070 -3.445 2.648 1.00 92.94 85 GLN A CA 1
ATOM 670 C C . GLN A 1 85 ? 11.213 -3.302 3.913 1.00 92.94 85 GLN A C 1
ATOM 672 O O . GLN A 1 85 ? 10.765 -4.303 4.467 1.00 92.94 85 GLN A O 1
ATOM 677 N N . ASP A 1 86 ? 10.937 -2.067 4.335 1.00 93.50 86 ASP A N 1
ATOM 678 C CA . ASP A 1 86 ? 10.141 -1.778 5.530 1.00 93.50 86 ASP A CA 1
ATOM 679 C C . ASP A 1 86 ? 8.644 -2.070 5.304 1.00 93.50 86 ASP A C 1
ATOM 681 O O . ASP A 1 86 ? 7.867 -2.076 6.248 1.00 93.50 86 ASP A O 1
ATOM 685 N N . LEU A 1 87 ? 8.222 -2.333 4.059 1.00 94.75 87 LEU A N 1
ATOM 686 C CA . LEU A 1 87 ? 6.857 -2.759 3.722 1.00 94.75 87 LEU A CA 1
ATOM 687 C C . LEU A 1 87 ? 6.673 -4.280 3.788 1.00 94.75 87 LEU A C 1
ATOM 689 O O . LEU A 1 87 ? 5.542 -4.769 3.748 1.00 94.75 87 LEU A O 1
ATOM 693 N N . CYS A 1 88 ? 7.769 -5.038 3.870 1.00 93.81 88 CYS A N 1
ATOM 694 C CA . CYS A 1 88 ? 7.749 -6.499 3.826 1.00 93.81 88 CYS A CA 1
ATOM 695 C C . CYS A 1 88 ? 7.141 -7.140 5.080 1.00 93.81 88 CYS A C 1
ATOM 697 O O . CYS A 1 88 ? 6.879 -8.337 5.070 1.00 93.81 88 CYS A O 1
ATOM 699 N N . ASP A 1 89 ? 6.900 -6.388 6.154 1.00 93.31 89 ASP A N 1
ATOM 700 C CA . ASP A 1 89 ? 6.168 -6.871 7.331 1.00 93.31 89 ASP A CA 1
ATOM 701 C C . ASP A 1 89 ? 4.635 -6.763 7.186 1.00 93.31 89 ASP A C 1
ATOM 703 O O . ASP A 1 89 ? 3.887 -7.250 8.039 1.00 93.31 89 ASP A O 1
ATOM 707 N N . GLY A 1 90 ? 4.164 -6.115 6.115 1.00 94.62 90 GLY A N 1
ATOM 708 C CA . GLY A 1 90 ? 2.756 -5.884 5.811 1.00 94.62 90 GLY A CA 1
ATOM 709 C C . GLY A 1 90 ? 2.044 -4.882 6.722 1.00 94.62 90 GLY A C 1
ATOM 710 O O . GLY A 1 90 ? 0.875 -4.589 6.473 1.00 94.62 90 GLY A O 1
ATOM 711 N N . VAL A 1 91 ? 2.699 -4.328 7.747 1.00 95.88 91 VAL A N 1
ATOM 712 C CA . VAL A 1 91 ? 2.054 -3.466 8.752 1.00 95.88 91 VAL A CA 1
ATOM 713 C C . VAL A 1 91 ? 1.612 -2.152 8.122 1.00 95.88 91 VAL A C 1
ATOM 715 O O . VAL A 1 91 ? 0.439 -1.783 8.197 1.00 95.88 91 VAL A O 1
ATOM 718 N N . SER A 1 92 ? 2.531 -1.465 7.446 1.00 95.88 92 SER A N 1
ATOM 719 C CA . SER A 1 92 ? 2.243 -0.172 6.816 1.00 95.88 92 SER A CA 1
ATOM 720 C C . SER A 1 92 ? 1.308 -0.303 5.612 1.00 95.88 92 SER A C 1
ATOM 722 O O . SER A 1 92 ? 0.502 0.592 5.368 1.00 95.88 92 SER A O 1
ATOM 724 N N . LEU A 1 93 ? 1.337 -1.442 4.906 1.00 96.81 93 LEU A N 1
ATOM 725 C CA . LEU A 1 93 ? 0.378 -1.746 3.837 1.00 96.81 93 LEU A CA 1
ATOM 726 C C . LEU A 1 93 ? -1.034 -1.968 4.391 1.00 96.81 93 LEU A C 1
ATOM 728 O O . LEU A 1 93 ? -1.993 -1.416 3.857 1.00 96.81 93 LEU A O 1
ATOM 732 N N . CYS A 1 94 ? -1.173 -2.717 5.488 1.00 96.94 94 CYS A N 1
ATOM 733 C CA . CYS A 1 94 ? -2.461 -2.861 6.163 1.00 96.94 94 CYS A CA 1
ATOM 734 C C . CYS A 1 94 ? -2.973 -1.515 6.678 1.00 96.94 94 CYS A C 1
ATOM 736 O O . CYS A 1 94 ? -4.150 -1.210 6.513 1.00 96.94 94 CYS A O 1
ATOM 738 N N . GLY A 1 95 ? -2.101 -0.701 7.281 1.00 95.69 95 GLY A N 1
ATOM 739 C CA . GLY A 1 95 ? -2.459 0.634 7.759 1.00 95.69 95 GLY A CA 1
ATOM 740 C C . GLY A 1 95 ? -2.946 1.537 6.626 1.00 95.69 95 GLY A C 1
ATOM 741 O O . GLY A 1 95 ? -3.975 2.192 6.760 1.00 95.69 95 GLY A O 1
ATOM 742 N N . LEU A 1 96 ? -2.276 1.505 5.473 1.00 96.38 96 LEU A N 1
ATOM 743 C CA . LEU A 1 96 ? -2.720 2.205 4.270 1.00 96.38 96 LEU A CA 1
ATOM 744 C C . LEU A 1 96 ? -4.117 1.743 3.825 1.00 96.38 96 LEU A C 1
ATOM 746 O O . LEU A 1 96 ? -5.006 2.568 3.625 1.00 96.38 96 LEU A O 1
ATOM 750 N N . VAL A 1 97 ? -4.334 0.434 3.680 1.00 96.19 97 VAL A N 1
ATOM 751 C CA . VAL A 1 97 ? -5.643 -0.100 3.268 1.00 96.19 97 VAL A CA 1
ATOM 752 C C . VAL A 1 97 ? -6.719 0.269 4.286 1.00 96.19 97 VAL A C 1
ATOM 754 O O . VAL A 1 97 ? -7.796 0.706 3.897 1.00 96.19 97 VAL A O 1
ATOM 757 N N . SER A 1 98 ? -6.415 0.170 5.579 1.00 95.06 98 SER A N 1
ATOM 758 C CA . SER A 1 98 ? -7.341 0.528 6.654 1.00 95.06 98 SER A CA 1
ATOM 759 C C . SER A 1 98 ? -7.704 2.012 6.650 1.00 95.06 98 SER A C 1
ATOM 761 O O . SER A 1 98 ? -8.842 2.375 6.935 1.00 95.06 98 SER A O 1
ATOM 763 N N . PHE A 1 99 ? -6.767 2.879 6.265 1.00 94.50 99 PHE A N 1
ATOM 764 C CA . PHE A 1 99 ? -7.023 4.305 6.108 1.00 94.50 99 PHE A CA 1
ATOM 765 C C . PHE A 1 99 ? -8.051 4.603 5.006 1.00 94.50 99 PHE A C 1
ATOM 767 O O . PHE A 1 99 ? -8.989 5.372 5.229 1.00 94.50 99 PHE A O 1
ATOM 774 N N . TYR A 1 100 ? -7.900 3.986 3.829 1.00 95.06 100 TYR A N 1
ATOM 775 C CA . TYR A 1 100 ? -8.799 4.216 2.691 1.00 95.06 100 TYR A CA 1
ATOM 776 C C . TYR A 1 100 ? -10.107 3.421 2.774 1.00 95.06 100 TYR A C 1
ATOM 778 O O . TYR A 1 100 ? -11.148 3.915 2.340 1.00 95.06 100 TYR A O 1
ATOM 786 N N . CYS A 1 101 ? -10.050 2.196 3.299 1.00 94.56 101 CYS A N 1
ATOM 787 C CA . CYS A 1 101 ? -11.125 1.202 3.293 1.00 94.56 101 CYS A CA 1
ATOM 788 C C . CYS A 1 101 ? -11.287 0.545 4.687 1.00 94.56 101 CYS A C 1
ATOM 790 O O . CYS A 1 101 ? -11.121 -0.671 4.815 1.00 94.56 101 CYS A O 1
ATOM 792 N N . PRO A 1 102 ? -11.627 1.311 5.742 1.00 92.88 102 PRO A N 1
ATOM 793 C CA . PRO A 1 102 ? -11.717 0.800 7.115 1.00 92.88 102 PRO A CA 1
ATOM 794 C C . PRO A 1 102 ? -12.767 -0.307 7.302 1.00 92.88 102 PRO A C 1
ATOM 796 O O . PRO A 1 102 ? -12.614 -1.142 8.187 1.00 92.88 102 PRO A O 1
ATOM 799 N N . GLU A 1 103 ? -13.808 -0.332 6.462 1.00 91.44 103 GLU A N 1
ATOM 800 C CA . GLU A 1 103 ? -14.862 -1.358 6.481 1.00 91.44 103 GLU A CA 1
ATOM 801 C C . GLU A 1 103 ? -14.368 -2.720 5.963 1.00 91.44 103 GLU A C 1
ATOM 803 O O . GLU A 1 103 ? -14.828 -3.764 6.418 1.00 91.44 103 GLU A O 1
ATOM 808 N N . GLU A 1 104 ? -13.417 -2.721 5.024 1.00 93.75 104 GLU A N 1
ATOM 809 C CA . GLU A 1 104 ? -12.863 -3.953 4.450 1.00 93.75 104 GLU A CA 1
ATOM 810 C C . GLU A 1 104 ? -11.670 -4.482 5.250 1.00 93.75 104 GLU A C 1
ATOM 812 O O . GLU A 1 104 ? -11.477 -5.697 5.342 1.00 93.75 104 GLU A O 1
ATOM 817 N N . LEU A 1 105 ? -10.864 -3.579 5.819 1.00 94.69 105 LEU A N 1
ATOM 818 C CA . LEU A 1 105 ? -9.723 -3.919 6.665 1.00 94.69 105 LEU A CA 1
ATOM 819 C C . LEU A 1 105 ? -9.694 -2.989 7.888 1.00 94.69 105 LEU A C 1
ATOM 821 O O . LEU A 1 105 ? -9.122 -1.896 7.835 1.00 94.69 105 LEU A O 1
ATOM 825 N N . PRO A 1 106 ? -10.285 -3.404 9.021 1.00 92.44 106 PRO A N 1
ATOM 826 C CA . PRO A 1 106 ? -10.246 -2.611 10.239 1.00 92.44 106 PRO A CA 1
ATOM 827 C C . PRO A 1 106 ? -8.844 -2.639 10.851 1.00 92.44 106 PRO A C 1
ATOM 829 O O . PRO A 1 106 ? -8.200 -3.691 10.922 1.00 92.44 106 PRO A O 1
ATOM 832 N N . TRP A 1 107 ? -8.381 -1.498 11.362 1.00 91.38 107 TRP A N 1
ATOM 833 C CA . TRP A 1 107 ? -7.031 -1.351 11.919 1.00 91.38 107 TRP A CA 1
ATOM 834 C C . TRP A 1 107 ? -6.767 -2.288 13.108 1.00 91.38 107 TRP A C 1
ATOM 836 O O . TRP A 1 107 ? -5.631 -2.686 13.350 1.00 91.38 107 TRP A O 1
ATOM 846 N N . SER A 1 108 ? -7.818 -2.688 13.827 1.00 90.25 108 SER A N 1
ATOM 847 C CA . SER A 1 108 ? -7.753 -3.617 14.960 1.00 90.25 108 SER A CA 1
ATOM 848 C C . SER A 1 108 ? -7.375 -5.050 14.566 1.00 90.25 108 SER A C 1
ATOM 850 O O . SER A 1 108 ? -6.980 -5.833 15.426 1.00 90.25 108 SER A O 1
ATOM 852 N N . SER A 1 109 ? -7.476 -5.404 13.280 1.00 92.69 109 SER A N 1
ATOM 853 C CA . SER A 1 109 ? -7.066 -6.715 12.754 1.00 92.69 109 SER A CA 1
ATOM 854 C C . SER A 1 109 ? -5.565 -6.816 12.443 1.00 92.69 109 SER A C 1
ATOM 856 O O . SER A 1 109 ? -5.052 -7.908 12.172 1.00 92.69 109 SER A O 1
ATOM 858 N N . ILE A 1 110 ? -4.853 -5.687 12.477 1.00 94.06 110 ILE A N 1
ATOM 859 C CA . ILE A 1 110 ? -3.438 -5.584 12.121 1.00 94.06 110 ILE A CA 1
ATOM 860 C C . ILE A 1 110 ? -2.587 -6.008 13.324 1.00 94.06 110 ILE A C 1
ATOM 862 O O . ILE A 1 110 ? -2.729 -5.453 14.413 1.00 94.06 110 ILE A O 1
ATOM 866 N N . SER A 1 111 ? -1.661 -6.957 13.135 1.00 92.38 111 SER A N 1
ATOM 867 C CA . SER A 1 111 ? -0.666 -7.258 14.177 1.00 92.38 111 SER A CA 1
ATOM 868 C C . SER A 1 111 ? 0.449 -6.241 14.055 1.00 92.38 111 SER A C 1
ATOM 870 O O . SER A 1 111 ? 1.235 -6.304 13.109 1.00 92.38 111 SER A O 1
ATOM 872 N N . VAL A 1 112 ? 0.546 -5.350 15.035 1.00 90.44 112 VAL A N 1
ATOM 873 C CA . VAL A 1 112 ? 1.680 -4.438 15.185 1.00 90.44 112 VAL A CA 1
ATOM 874 C C . VAL A 1 112 ? 2.468 -4.861 16.419 1.00 90.44 112 VAL A C 1
ATOM 876 O O . VAL A 1 112 ? 1.937 -4.885 17.527 1.00 90.44 112 VAL A O 1
ATOM 879 N N . SER A 1 113 ? 3.731 -5.233 16.223 1.00 85.81 113 SER A N 1
ATOM 880 C CA . SER A 1 113 ? 4.635 -5.686 17.284 1.00 85.81 113 SER A CA 1
ATOM 881 C C . SER A 1 113 ? 6.023 -5.095 17.069 1.00 85.81 113 SER A C 1
ATOM 883 O O . SER A 1 113 ? 6.463 -4.945 15.934 1.00 85.81 113 SER A O 1
ATOM 885 N N . GLN A 1 114 ? 6.731 -4.811 18.165 1.00 79.25 114 GLN A N 1
ATOM 886 C CA . GLN A 1 114 ? 8.138 -4.388 18.135 1.00 79.25 114 GLN A CA 1
ATOM 887 C C . GLN A 1 114 ? 9.073 -5.515 17.672 1.00 79.25 114 GLN A C 1
ATOM 889 O O . GLN A 1 114 ? 10.146 -5.262 17.134 1.00 79.25 114 GLN A O 1
ATOM 894 N N . VAL A 1 115 ? 8.667 -6.768 17.890 1.00 85.19 115 VAL A N 1
ATOM 895 C CA . VAL A 1 115 ? 9.390 -7.963 17.445 1.00 85.19 115 VAL A CA 1
ATOM 896 C C . VAL A 1 115 ? 8.378 -8.856 16.726 1.00 85.19 115 VAL A C 1
ATOM 898 O O . VAL A 1 115 ? 7.799 -9.750 17.350 1.00 85.19 115 VAL A O 1
ATOM 901 N N . PRO A 1 116 ? 8.059 -8.566 15.453 1.00 87.12 116 PRO A N 1
ATOM 902 C CA . PRO A 1 116 ? 7.063 -9.329 14.718 1.00 87.12 116 PRO A CA 1
ATOM 903 C C . PRO A 1 116 ? 7.599 -10.724 14.384 1.00 87.12 116 PRO A C 1
ATOM 905 O O . PRO A 1 116 ? 8.762 -10.894 14.007 1.00 87.12 116 PRO A O 1
ATOM 908 N N . THR A 1 117 ? 6.751 -11.743 14.525 1.00 93.31 117 THR A N 1
ATOM 909 C CA . THR A 1 117 ? 7.094 -13.091 14.062 1.00 93.31 117 THR A CA 1
ATOM 910 C C . THR A 1 117 ? 6.883 -13.201 12.552 1.00 93.31 117 THR A C 1
ATOM 912 O O . THR A 1 117 ? 6.097 -12.456 11.971 1.00 93.31 117 THR A O 1
ATOM 915 N N . VAL A 1 118 ? 7.521 -14.185 11.906 1.00 94.31 118 VAL A N 1
ATOM 916 C CA . VAL A 1 118 ? 7.272 -14.498 10.482 1.00 94.31 118 VAL A CA 1
ATOM 917 C C . VAL A 1 118 ? 5.774 -14.690 10.220 1.00 94.31 118 VAL A C 1
ATOM 919 O O . VAL A 1 118 ? 5.246 -14.190 9.232 1.00 94.31 118 VAL A O 1
ATOM 922 N N . SER A 1 119 ? 5.077 -15.375 11.134 1.00 94.69 119 SER A N 1
ATOM 923 C CA . SER A 1 119 ? 3.639 -15.616 11.012 1.00 94.69 119 SER A CA 1
ATOM 924 C C . SER A 1 119 ? 2.824 -14.327 11.089 1.00 94.69 119 SER A C 1
ATOM 926 O O . SER A 1 119 ? 1.818 -14.225 10.394 1.00 94.69 119 SER A O 1
ATOM 928 N N . ASP A 1 120 ? 3.231 -13.351 11.906 1.00 94.44 120 ASP A N 1
ATOM 929 C CA . ASP A 1 120 ? 2.549 -12.055 11.984 1.00 94.44 120 ASP A CA 1
ATOM 930 C C . ASP A 1 120 ? 2.707 -11.270 10.684 1.00 94.44 120 ASP A C 1
ATOM 932 O O . ASP A 1 120 ? 1.720 -10.755 10.158 1.00 94.44 120 ASP A O 1
ATOM 936 N N . CYS A 1 121 ? 3.930 -11.226 10.148 1.00 95.50 121 CYS A N 1
ATOM 937 C CA . CYS A 1 121 ? 4.236 -10.535 8.899 1.00 95.50 121 CYS A CA 1
ATOM 938 C C . CYS A 1 121 ? 3.467 -11.135 7.718 1.00 95.50 121 CYS A C 1
ATOM 940 O O . CYS A 1 121 ? 2.781 -10.419 6.991 1.00 95.50 121 CYS A O 1
ATOM 942 N N . VAL A 1 122 ? 3.528 -12.462 7.557 1.00 96.19 122 VAL A N 1
ATOM 943 C CA . VAL A 1 122 ? 2.805 -13.159 6.485 1.00 96.19 122 VAL A CA 1
ATOM 944 C C . VAL A 1 122 ? 1.300 -12.958 6.643 1.00 96.19 122 VAL A C 1
ATOM 946 O O . VAL A 1 122 ? 0.643 -12.630 5.664 1.00 96.19 122 VAL A O 1
ATOM 949 N N . ARG A 1 123 ? 0.751 -13.038 7.865 1.00 97.00 123 ARG A N 1
ATOM 950 C CA . ARG A 1 123 ? -0.681 -12.793 8.114 1.00 97.00 123 ARG A CA 1
ATOM 951 C C . ARG A 1 123 ? -1.109 -11.377 7.719 1.00 97.00 123 ARG A C 1
ATOM 953 O O . ARG A 1 123 ? -2.163 -11.224 7.107 1.00 97.00 123 ARG A O 1
ATOM 960 N N . ASN A 1 124 ? -0.317 -10.353 8.045 1.00 96.94 124 ASN A N 1
ATOM 961 C CA . ASN A 1 124 ? -0.591 -8.978 7.610 1.00 96.94 124 ASN A CA 1
ATOM 962 C C . ASN A 1 124 ? -0.565 -8.867 6.074 1.00 96.94 124 ASN A C 1
ATOM 964 O O . ASN A 1 124 ? -1.452 -8.265 5.476 1.00 96.94 124 ASN A O 1
ATOM 968 N N . LEU A 1 125 ? 0.407 -9.488 5.408 1.00 97.06 125 LEU A N 1
ATOM 969 C CA . LEU A 1 125 ? 0.472 -9.494 3.944 1.00 97.06 125 LEU A CA 1
ATOM 970 C C . LEU A 1 125 ? -0.698 -10.258 3.303 1.00 97.06 125 LEU A C 1
ATOM 972 O O . LEU A 1 125 ? -1.233 -9.806 2.292 1.00 97.06 125 LEU A O 1
ATOM 976 N N . THR A 1 126 ? -1.147 -11.363 3.904 1.00 97.19 126 THR A N 1
ATOM 977 C CA . THR A 1 126 ? -2.355 -12.094 3.485 1.00 97.19 126 THR A CA 1
ATOM 978 C C . THR A 1 126 ? -3.599 -11.217 3.583 1.00 97.19 126 THR A C 1
ATOM 980 O O . THR A 1 126 ? -4.413 -11.206 2.671 1.00 97.19 126 THR A O 1
ATOM 983 N N . LEU A 1 127 ? -3.718 -10.418 4.644 1.00 97.56 127 LEU A N 1
ATOM 984 C CA . LEU A 1 127 ? -4.790 -9.435 4.823 1.00 97.56 127 LEU A CA 1
ATOM 985 C C . LEU A 1 127 ? -4.876 -8.458 3.637 1.00 97.56 127 LEU A C 1
ATOM 987 O O . LEU A 1 127 ? -5.960 -8.215 3.105 1.00 97.56 127 LEU A O 1
ATOM 991 N N . VAL A 1 128 ? -3.729 -7.938 3.190 1.00 97.19 128 VAL A N 1
ATOM 992 C CA . VAL A 1 128 ? -3.643 -7.042 2.024 1.00 97.19 128 VAL A CA 1
ATOM 993 C C . VAL A 1 128 ? -3.968 -7.787 0.730 1.00 97.19 128 VAL A C 1
ATOM 995 O O . VAL A 1 128 ? -4.738 -7.289 -0.088 1.00 97.19 128 VAL A O 1
ATOM 998 N N . HIS A 1 129 ? -3.418 -8.987 0.552 1.00 96.62 129 HIS A N 1
ATOM 999 C CA . HIS A 1 129 ? -3.695 -9.837 -0.605 1.00 96.62 129 HIS A CA 1
ATOM 1000 C C . HIS A 1 129 ? -5.200 -10.128 -0.748 1.00 96.62 129 HIS A C 1
ATOM 1002 O O . HIS A 1 129 ? -5.779 -9.924 -1.817 1.00 96.62 129 HIS A O 1
ATOM 1008 N N . ASP A 1 130 ? -5.855 -10.535 0.338 1.00 96.12 130 ASP A N 1
ATOM 1009 C CA . ASP A 1 130 ? -7.276 -10.881 0.350 1.00 96.12 130 ASP A CA 1
ATOM 1010 C C . ASP A 1 130 ? -8.161 -9.652 0.135 1.00 96.12 130 ASP A C 1
ATOM 1012 O O . ASP A 1 130 ? -9.185 -9.741 -0.546 1.00 96.12 130 ASP A O 1
ATOM 1016 N N . PHE A 1 131 ? -7.766 -8.491 0.666 1.00 96.25 131 PHE A N 1
ATOM 1017 C CA . PHE A 1 131 ? -8.402 -7.218 0.335 1.00 96.25 131 PHE A CA 1
ATOM 1018 C C . PHE A 1 131 ? -8.331 -6.944 -1.172 1.00 96.25 131 PHE A C 1
ATOM 1020 O O . PHE A 1 131 ? -9.362 -6.704 -1.801 1.00 96.25 131 PHE A O 1
ATOM 1027 N N . CYS A 1 132 ? -7.141 -7.039 -1.772 1.00 95.81 132 CYS A N 1
ATOM 1028 C CA . CYS A 1 132 ? -6.962 -6.790 -3.200 1.00 95.81 132 CYS A CA 1
ATOM 1029 C C . CYS A 1 132 ? -7.772 -7.757 -4.070 1.00 95.81 132 CYS A C 1
ATOM 1031 O O . CYS A 1 132 ? -8.276 -7.353 -5.113 1.00 95.81 132 CYS A O 1
ATO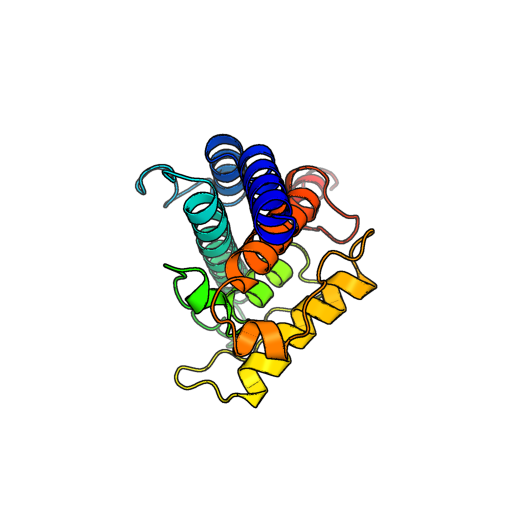M 1033 N N . ALA A 1 133 ? -7.919 -9.014 -3.649 1.00 94.12 133 ALA A N 1
ATOM 1034 C CA . ALA A 1 133 ? -8.689 -10.013 -4.382 1.00 94.12 133 ALA A CA 1
ATOM 1035 C C . ALA A 1 133 ? -10.213 -9.821 -4.268 1.00 94.12 133 ALA A C 1
ATOM 1037 O O . ALA A 1 133 ? -10.940 -10.178 -5.194 1.00 94.12 133 AL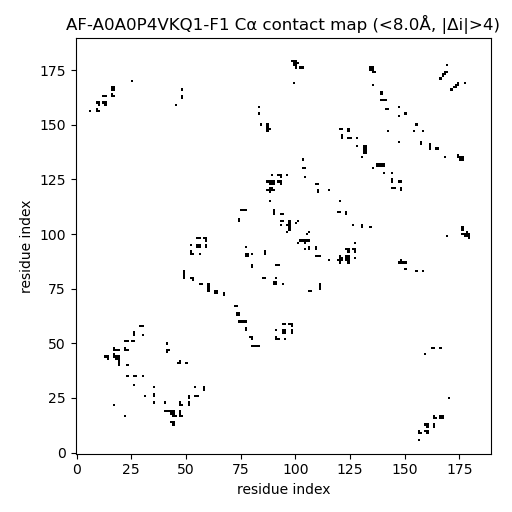A A O 1
ATOM 1038 N N . ARG A 1 134 ? -10.708 -9.297 -3.137 1.00 94.50 134 ARG A N 1
ATOM 1039 C CA . ARG A 1 134 ? -12.152 -9.185 -2.860 1.00 94.50 134 ARG A CA 1
ATOM 1040 C C . ARG A 1 134 ? -12.743 -7.808 -3.148 1.00 94.50 134 ARG A C 1
ATOM 1042 O O . ARG A 1 134 ? -13.863 -7.736 -3.643 1.00 94.50 134 ARG A O 1
ATOM 1049 N N . ALA A 1 135 ? -12.043 -6.741 -2.770 1.00 92.00 135 ALA A N 1
ATOM 1050 C CA . ALA A 1 135 ? -12.602 -5.389 -2.699 1.00 92.00 135 ALA A CA 1
ATOM 1051 C C . ALA A 1 135 ? -12.237 -4.510 -3.904 1.00 92.00 135 ALA A C 1
ATOM 1053 O O . ALA A 1 135 ? -12.933 -3.535 -4.193 1.00 92.00 135 ALA A O 1
ATOM 1054 N N . LEU A 1 136 ? -11.157 -4.843 -4.617 1.00 93.06 136 LEU A N 1
ATOM 1055 C CA . LEU A 1 136 ? -10.702 -4.079 -5.773 1.00 93.06 136 LEU A CA 1
ATOM 1056 C C . LEU A 1 136 ? -11.280 -4.645 -7.085 1.00 93.06 136 LEU A C 1
ATOM 1058 O O . LEU A 1 136 ? -11.446 -5.856 -7.220 1.00 93.06 136 LEU A O 1
ATOM 1062 N N . PRO A 1 137 ? -11.565 -3.791 -8.087 1.00 88.44 137 PRO A N 1
ATOM 1063 C CA . PRO A 1 137 ? -12.171 -4.216 -9.354 1.00 88.44 137 PRO A CA 1
ATOM 1064 C C . PRO A 1 137 ? -11.218 -5.010 -10.261 1.00 88.44 137 PRO A C 1
ATOM 1066 O O . PRO A 1 137 ? -11.666 -5.678 -11.192 1.00 88.44 137 PRO A O 1
ATOM 1069 N N . ALA A 1 138 ? -9.912 -4.933 -10.008 1.00 88.44 138 ALA A N 1
ATOM 1070 C CA . ALA A 1 138 ? -8.881 -5.681 -10.710 1.00 88.44 138 ALA A CA 1
ATOM 1071 C C . ALA A 1 138 ? -7.922 -6.313 -9.696 1.00 88.44 138 ALA A C 1
ATOM 1073 O O . ALA A 1 138 ? -7.558 -5.688 -8.698 1.00 88.44 138 ALA A O 1
ATOM 1074 N N . GLY A 1 139 ? -7.492 -7.546 -9.967 1.00 86.88 139 GLY A N 1
ATOM 1075 C CA . GLY A 1 139 ? -6.458 -8.197 -9.172 1.00 86.88 139 GLY A CA 1
ATOM 1076 C C . GLY A 1 139 ? -5.105 -7.563 -9.471 1.00 86.88 139 GLY A C 1
ATOM 1077 O O . GLY A 1 139 ? -4.613 -7.716 -10.582 1.00 86.88 139 GLY A O 1
ATOM 1078 N N . ILE A 1 140 ? -4.533 -6.864 -8.489 1.00 91.19 140 ILE A N 1
ATOM 1079 C CA . ILE A 1 140 ? -3.241 -6.156 -8.606 1.00 91.19 140 ILE A CA 1
ATOM 1080 C C . ILE A 1 140 ? -2.126 -6.807 -7.775 1.00 91.19 140 ILE A C 1
ATOM 1082 O O . ILE A 1 140 ? -0.940 -6.566 -7.989 1.00 91.19 140 ILE A O 1
ATOM 1086 N N . PHE A 1 141 ? -2.491 -7.658 -6.812 1.00 92.00 141 PHE A N 1
ATOM 1087 C CA . PHE A 1 141 ? -1.537 -8.360 -5.960 1.00 92.00 141 PHE A CA 1
ATOM 1088 C C . PHE A 1 141 ? -1.156 -9.691 -6.619 1.00 92.00 141 PHE A C 1
ATOM 1090 O O . PHE A 1 141 ? -1.826 -10.704 -6.444 1.00 92.00 141 PHE A O 1
ATOM 1097 N N . HIS A 1 142 ? -0.083 -9.685 -7.410 1.00 91.62 142 HIS A N 1
ATOM 1098 C CA . HIS A 1 142 ? 0.359 -10.857 -8.185 1.00 91.62 142 HIS A CA 1
ATOM 1099 C C . HIS A 1 142 ? 1.480 -11.678 -7.528 1.00 91.62 142 HIS A C 1
ATOM 1101 O O . HIS A 1 142 ? 1.988 -12.623 -8.129 1.00 91.62 142 HIS A O 1
ATOM 1107 N N . MET A 1 143 ? 1.900 -11.298 -6.324 1.00 93.31 143 MET A N 1
ATOM 1108 C CA . MET A 1 143 ? 2.926 -11.996 -5.545 1.00 93.31 143 MET A CA 1
ATOM 1109 C C . MET A 1 143 ? 2.263 -12.860 -4.471 1.00 93.31 143 MET A C 1
ATOM 1111 O O . MET A 1 143 ? 1.163 -12.536 -4.026 1.00 93.31 143 MET A O 1
ATOM 1115 N N . SER A 1 144 ? 2.926 -13.921 -4.006 1.00 93.50 144 SER A N 1
ATOM 1116 C CA . SER A 1 144 ? 2.500 -14.533 -2.744 1.00 93.50 144 SER A CA 1
ATOM 1117 C C . SER A 1 144 ? 2.897 -13.634 -1.561 1.00 93.50 144 SER A C 1
ATOM 1119 O O . SER A 1 144 ? 3.902 -12.915 -1.648 1.00 93.50 144 SER A O 1
ATOM 1121 N N . PRO A 1 145 ? 2.145 -13.643 -0.447 1.00 94.25 145 PRO A N 1
ATOM 1122 C CA . PRO A 1 145 ? 2.554 -12.975 0.789 1.00 94.25 145 PRO A CA 1
ATOM 1123 C C . PRO A 1 145 ? 3.977 -13.362 1.233 1.00 94.25 145 PRO A C 1
ATOM 1125 O O . PRO A 1 145 ? 4.766 -12.513 1.643 1.00 94.25 145 PRO A O 1
ATOM 1128 N N . GLU A 1 146 ? 4.353 -14.629 1.086 1.00 93.94 146 GLU A N 1
ATOM 1129 C CA . GLU A 1 146 ? 5.678 -15.139 1.433 1.00 93.94 146 GLU A CA 1
ATOM 1130 C C . GLU A 1 146 ? 6.782 -14.556 0.542 1.00 93.94 146 GLU A C 1
ATOM 1132 O O . GLU A 1 146 ? 7.858 -14.225 1.045 1.00 93.94 146 GLU A O 1
ATOM 1137 N N . ASP A 1 147 ? 6.520 -14.368 -0.755 1.00 92.56 147 ASP A N 1
ATOM 1138 C CA . ASP A 1 147 ? 7.474 -13.739 -1.679 1.00 92.56 147 ASP A CA 1
ATOM 1139 C C . ASP A 1 147 ? 7.779 -12.289 -1.289 1.00 92.56 147 ASP A C 1
ATOM 1141 O O . ASP A 1 147 ? 8.913 -11.826 -1.444 1.00 92.56 147 ASP A O 1
ATOM 1145 N N . VAL A 1 148 ? 6.774 -11.567 -0.781 1.00 92.31 148 VAL A N 1
ATOM 1146 C CA . VAL A 1 148 ? 6.940 -10.188 -0.305 1.00 92.31 148 VAL A CA 1
ATOM 1147 C C . VAL A 1 148 ? 7.719 -10.169 1.007 1.00 92.31 148 VAL A C 1
ATOM 1149 O O . VAL A 1 148 ? 8.639 -9.365 1.150 1.00 92.31 148 VAL A O 1
ATOM 1152 N N . TYR A 1 149 ? 7.426 -11.080 1.939 1.00 92.69 149 TYR A N 1
ATOM 1153 C CA . TYR A 1 149 ? 8.175 -11.173 3.195 1.00 92.69 149 TYR A CA 1
ATOM 1154 C C . TYR A 1 149 ? 9.657 -11.509 2.962 1.00 92.69 149 TYR A C 1
ATOM 1156 O O . TYR A 1 149 ? 10.552 -10.887 3.536 1.00 92.69 149 TYR A O 1
ATOM 1164 N N . TYR A 1 150 ? 9.934 -12.460 2.068 1.00 90.88 150 TYR A N 1
ATOM 1165 C CA . TYR A 1 150 ? 11.290 -12.874 1.703 1.00 90.88 150 TYR A CA 1
ATOM 1166 C C . TYR A 1 150 ? 11.868 -12.093 0.518 1.00 90.88 150 TYR A C 1
ATOM 1168 O O . TYR A 1 150 ? 12.790 -12.588 -0.138 1.00 90.88 150 TYR A O 1
ATOM 1176 N N . MET A 1 151 ? 11.362 -10.886 0.237 1.00 88.62 151 MET A N 1
ATOM 1177 C CA . MET A 1 151 ? 11.734 -10.113 -0.948 1.00 88.62 151 MET A CA 1
ATOM 1178 C C . MET A 1 151 ? 13.258 -10.013 -1.110 1.00 88.62 151 MET A C 1
ATOM 1180 O O . MET A 1 151 ? 13.979 -9.520 -0.241 1.00 88.62 151 MET A O 1
ATOM 1184 N N . ARG A 1 152 ? 13.758 -10.474 -2.265 1.00 75.56 152 ARG A N 1
ATOM 1185 C CA . ARG A 1 152 ? 15.161 -10.349 -2.684 1.00 75.56 152 ARG A CA 1
ATOM 1186 C C . ARG A 1 152 ? 15.269 -10.031 -4.172 1.00 75.56 152 ARG A C 1
ATOM 1188 O O . ARG A 1 152 ? 14.444 -10.450 -4.984 1.00 75.56 152 ARG A O 1
ATOM 1195 N N . GLY A 1 153 ? 16.339 -9.329 -4.544 1.00 71.69 153 GLY A N 1
ATOM 1196 C CA . GLY A 1 153 ? 16.718 -9.119 -5.942 1.00 71.69 153 GLY A CA 1
ATOM 1197 C C . GLY A 1 153 ? 15.645 -8.400 -6.767 1.00 71.69 153 GLY A C 1
ATOM 1198 O O . GLY A 1 153 ? 15.204 -7.306 -6.424 1.00 71.69 153 GLY A O 1
ATOM 1199 N N . SER A 1 154 ? 15.240 -8.995 -7.891 1.00 69.38 154 SER A N 1
ATOM 1200 C CA . SER A 1 154 ? 14.376 -8.353 -8.891 1.00 69.38 154 SER A CA 1
ATOM 1201 C C . SER A 1 154 ? 12.917 -8.148 -8.470 1.00 69.38 154 SER A C 1
ATOM 1203 O O . SER A 1 154 ? 12.215 -7.420 -9.171 1.00 69.38 154 SER A O 1
ATOM 1205 N N . MET A 1 155 ? 12.476 -8.723 -7.344 1.00 84.38 155 MET A N 1
ATOM 1206 C CA . MET A 1 155 ? 11.092 -8.627 -6.845 1.00 84.38 155 MET A CA 1
ATOM 1207 C C . MET A 1 155 ? 10.684 -7.209 -6.430 1.00 84.38 155 MET A C 1
ATOM 1209 O O . MET A 1 155 ? 9.498 -6.894 -6.416 1.00 84.38 155 MET A O 1
ATOM 1213 N N . LYS A 1 156 ? 11.664 -6.324 -6.196 1.00 90.06 156 LYS A N 1
ATOM 1214 C CA . LYS A 1 156 ? 11.446 -4.899 -5.911 1.00 90.06 156 LYS A CA 1
ATOM 1215 C C . LYS A 1 156 ? 10.485 -4.239 -6.909 1.00 90.06 156 LYS A C 1
ATOM 1217 O O . LYS A 1 156 ? 9.593 -3.502 -6.511 1.00 90.06 156 LYS A O 1
ATOM 1222 N N . HIS A 1 157 ? 10.650 -4.525 -8.203 1.00 91.56 157 HIS A N 1
ATOM 1223 C CA . HIS A 1 157 ? 9.830 -3.915 -9.253 1.00 91.56 157 HIS A CA 1
ATOM 1224 C C . HIS A 1 157 ? 8.367 -4.356 -9.157 1.00 91.56 157 HIS A C 1
ATOM 1226 O O . HIS A 1 157 ? 7.479 -3.544 -9.390 1.00 91.56 157 HIS A O 1
ATOM 1232 N N . ASN A 1 158 ? 8.113 -5.612 -8.778 1.00 93.38 158 ASN A N 1
ATOM 1233 C CA . ASN A 1 158 ? 6.757 -6.130 -8.606 1.00 93.38 158 ASN A CA 1
ATOM 1234 C C . ASN A 1 158 ? 6.046 -5.406 -7.460 1.00 93.38 158 ASN A C 1
ATOM 1236 O O . ASN A 1 158 ? 4.896 -5.011 -7.616 1.00 93.38 158 ASN A O 1
ATOM 1240 N N . LEU A 1 159 ? 6.750 -5.172 -6.346 1.00 94.31 159 LEU A N 1
ATOM 1241 C CA . LEU A 1 159 ? 6.211 -4.404 -5.226 1.00 94.31 159 LEU A CA 1
ATOM 1242 C C . LEU A 1 159 ? 5.928 -2.953 -5.625 1.00 94.31 159 LEU A C 1
ATOM 1244 O O . LEU A 1 159 ? 4.856 -2.443 -5.335 1.00 94.31 159 LEU A O 1
ATOM 1248 N N . VAL A 1 160 ? 6.847 -2.303 -6.339 1.00 95.00 160 VAL A N 1
ATOM 1249 C CA . VAL A 1 160 ? 6.646 -0.931 -6.834 1.00 95.00 160 VAL A CA 1
ATOM 1250 C C . VAL A 1 160 ? 5.425 -0.830 -7.751 1.00 95.00 160 VAL A C 1
ATOM 1252 O O . VAL A 1 160 ? 4.637 0.098 -7.601 1.00 95.00 160 VAL A O 1
ATOM 1255 N N . VAL A 1 161 ? 5.250 -1.767 -8.687 1.00 95.19 161 VAL A N 1
ATOM 1256 C CA . VAL A 1 161 ? 4.077 -1.776 -9.577 1.00 95.19 161 VAL A CA 1
ATOM 1257 C C . VAL A 1 161 ? 2.799 -2.006 -8.787 1.00 95.19 161 VAL A C 1
ATOM 1259 O O . VAL A 1 161 ? 1.851 -1.257 -8.973 1.00 95.19 161 VAL A O 1
ATOM 1262 N N . PHE A 1 162 ? 2.805 -2.947 -7.841 1.00 96.31 162 PHE A N 1
ATOM 1263 C CA . PHE A 1 162 ? 1.678 -3.151 -6.936 1.00 96.31 162 PHE A CA 1
ATOM 1264 C C . PHE A 1 162 ? 1.311 -1.871 -6.165 1.00 96.31 162 PHE A C 1
ATOM 1266 O O . PHE A 1 162 ? 0.137 -1.522 -6.068 1.00 96.31 162 PHE A O 1
ATOM 1273 N N . LEU A 1 163 ? 2.300 -1.139 -5.646 1.00 96.62 163 LEU A N 1
ATOM 1274 C CA . LEU A 1 163 ? 2.070 0.133 -4.959 1.00 96.62 163 LEU A CA 1
ATOM 1275 C C . LEU A 1 163 ? 1.512 1.209 -5.896 1.00 96.62 163 LEU A C 1
ATOM 1277 O O . LEU A 1 163 ? 0.627 1.961 -5.493 1.00 96.62 163 LEU A O 1
ATOM 1281 N N . ALA A 1 164 ? 2.005 1.279 -7.134 1.00 96.25 164 ALA A N 1
ATOM 1282 C CA . ALA A 1 164 ? 1.482 2.187 -8.149 1.00 96.25 164 ALA A CA 1
ATOM 1283 C C . ALA A 1 164 ? 0.028 1.844 -8.507 1.00 96.25 164 ALA A C 1
ATOM 1285 O O . ALA A 1 164 ? -0.817 2.733 -8.535 1.00 96.25 164 ALA A O 1
ATOM 1286 N N . ASP A 1 165 ? -0.294 0.564 -8.691 1.00 96.12 165 ASP A N 1
ATOM 1287 C CA . ASP A 1 165 ? -1.662 0.096 -8.929 1.00 96.12 165 ASP A CA 1
ATOM 1288 C C . ASP A 1 165 ? -2.591 0.422 -7.757 1.00 96.12 165 ASP A C 1
ATOM 1290 O O . ASP A 1 165 ? -3.725 0.864 -7.955 1.00 96.12 165 ASP A O 1
ATOM 1294 N N . LEU A 1 166 ? -2.103 0.249 -6.527 1.00 95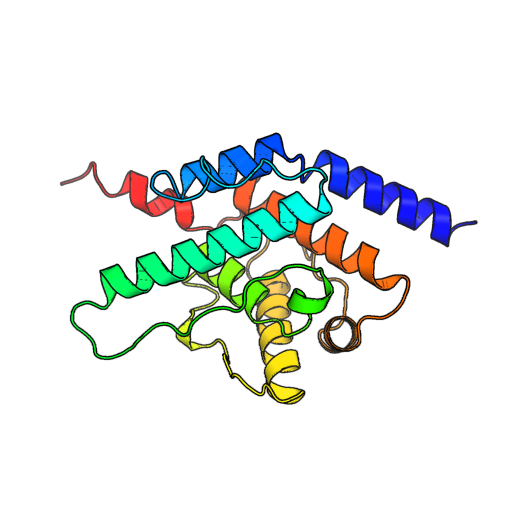.94 166 LEU A N 1
ATOM 1295 C CA . LEU A 1 166 ? -2.848 0.592 -5.325 1.00 95.94 166 LEU A CA 1
ATOM 1296 C C . LEU A 1 166 ? -3.092 2.104 -5.248 1.00 95.94 166 LEU A C 1
ATOM 1298 O O . LEU A 1 166 ? -4.219 2.523 -5.007 1.00 95.94 166 LEU A O 1
ATOM 1302 N N . PHE A 1 167 ? -2.079 2.930 -5.521 1.00 95.88 167 PHE A N 1
ATOM 1303 C CA . PHE A 1 167 ? -2.243 4.383 -5.605 1.00 95.88 167 PHE A CA 1
ATOM 1304 C C . PHE A 1 167 ? -3.264 4.765 -6.683 1.00 95.88 167 PHE A C 1
ATOM 1306 O O . PHE A 1 167 ? -4.189 5.531 -6.422 1.00 95.88 167 PHE A O 1
ATOM 1313 N N . ASN A 1 168 ? -3.169 4.166 -7.870 1.00 94.94 168 ASN A N 1
ATOM 1314 C CA . ASN A 1 168 ? -4.117 4.393 -8.952 1.00 94.94 168 ASN A CA 1
ATOM 1315 C C . ASN A 1 168 ? -5.556 4.071 -8.525 1.00 94.94 168 ASN A C 1
ATOM 1317 O O . ASN A 1 168 ? -6.453 4.871 -8.759 1.00 94.94 168 ASN A O 1
ATOM 1321 N N . MET A 1 169 ? -5.781 2.942 -7.852 1.00 94.00 169 MET A N 1
ATOM 1322 C CA . MET A 1 169 ? -7.123 2.488 -7.464 1.00 94.00 169 MET A CA 1
ATOM 1323 C C . MET A 1 169 ? -7.675 3.127 -6.188 1.00 94.00 169 MET A C 1
ATOM 1325 O O . MET A 1 169 ? -8.875 3.038 -5.937 1.00 94.00 169 MET A O 1
ATOM 1329 N N . LEU A 1 170 ? -6.837 3.753 -5.363 1.00 93.62 170 LEU A N 1
ATOM 1330 C CA . LEU A 1 170 ? -7.280 4.442 -4.148 1.00 93.62 170 LEU A CA 1
ATOM 1331 C C . LEU A 1 170 ? -7.398 5.960 -4.342 1.00 93.62 170 LEU A C 1
ATOM 1333 O O . LEU A 1 170 ? -8.251 6.584 -3.709 1.00 93.62 170 LEU A O 1
ATOM 1337 N N . GLU A 1 171 ? -6.582 6.550 -5.219 1.00 93.00 171 GLU A N 1
ATOM 1338 C CA . GLU A 1 171 ? -6.482 8.003 -5.397 1.00 93.00 171 GLU A CA 1
ATOM 1339 C C . GLU A 1 171 ? -6.925 8.509 -6.773 1.00 93.00 171 GLU A C 1
ATOM 1341 O O . GLU A 1 171 ? -7.752 9.420 -6.846 1.00 93.00 171 GLU A O 1
ATOM 1346 N N . ILE A 1 172 ? -6.403 7.939 -7.863 1.00 91.81 172 ILE A N 1
ATOM 1347 C CA . ILE A 1 172 ? -6.644 8.453 -9.226 1.00 91.81 172 ILE A CA 1
ATOM 1348 C C . ILE A 1 172 ? -8.017 8.006 -9.746 1.00 91.81 172 ILE A C 1
ATOM 1350 O O . ILE A 1 172 ? -8.811 8.804 -10.248 1.00 91.81 172 ILE A O 1
ATOM 1354 N N . HIS A 1 173 ? -8.317 6.723 -9.577 1.00 91.88 173 HIS A N 1
ATOM 1355 C CA . HIS A 1 173 ? -9.557 6.060 -9.955 1.00 91.88 173 HIS A CA 1
ATOM 1356 C C . HIS A 1 173 ? -10.104 5.277 -8.753 1.00 91.88 173 HIS A C 1
ATOM 1358 O O . HIS A 1 173 ? -9.991 4.050 -8.725 1.00 91.88 173 HIS A O 1
ATOM 1364 N N . PRO A 1 174 ? -10.684 5.970 -7.749 1.00 91.88 174 PRO A N 1
ATOM 1365 C CA . PRO A 1 174 ? -11.098 5.350 -6.497 1.00 91.88 174 PRO A CA 1
ATOM 1366 C C . PRO A 1 174 ? -12.061 4.178 -6.707 1.00 91.88 174 PRO A C 1
ATOM 1368 O O . PRO A 1 174 ? -13.133 4.330 -7.301 1.00 91.88 174 PRO A O 1
ATOM 1371 N N . ALA A 1 175 ? -11.688 3.012 -6.185 1.00 92.31 175 ALA A N 1
ATOM 1372 C CA . ALA A 1 175 ? -12.541 1.836 -6.143 1.00 92.31 175 ALA A CA 1
ATOM 1373 C C . ALA A 1 175 ? -13.775 2.073 -5.243 1.00 92.31 175 ALA A C 1
ATOM 1375 O O . ALA A 1 175 ? -13.721 2.888 -4.318 1.00 92.31 175 ALA A O 1
ATOM 1376 N N . PRO A 1 176 ? -14.886 1.334 -5.439 1.00 89.88 176 PRO A N 1
ATOM 1377 C CA . PRO A 1 176 ? -16.113 1.523 -4.656 1.00 89.88 176 PRO A CA 1
ATOM 1378 C C . PRO A 1 176 ? -15.949 1.343 -3.138 1.00 89.88 176 PRO A C 1
ATOM 1380 O O . PRO A 1 176 ? -16.738 1.886 -2.372 1.00 89.88 176 PRO A O 1
ATOM 1383 N N . CYS A 1 177 ? -14.939 0.586 -2.702 1.00 90.50 177 CYS A N 1
ATOM 1384 C CA . CYS A 1 177 ? -14.635 0.350 -1.290 1.00 90.50 177 CYS A CA 1
ATOM 1385 C C . CYS A 1 177 ? -13.965 1.546 -0.587 1.00 90.50 177 CYS A C 1
ATOM 1387 O O . CYS A 1 177 ? -13.859 1.549 0.639 1.00 90.50 177 CYS A O 1
ATOM 1389 N N . VAL A 1 178 ? -13.503 2.554 -1.336 1.00 92.62 178 VAL A N 1
ATOM 1390 C CA . VAL A 1 178 ? -12.787 3.710 -0.786 1.00 92.62 178 VAL A CA 1
ATOM 1391 C C . VAL A 1 178 ? -13.761 4.663 -0.101 1.00 92.62 178 VAL A C 1
ATOM 1393 O O . VAL A 1 178 ? -14.614 5.276 -0.743 1.00 92.62 178 VAL A O 1
ATOM 1396 N N . THR A 1 179 ? -13.605 4.854 1.210 1.00 86.81 179 THR A N 1
ATOM 1397 C CA . THR A 1 179 ? -14.506 5.696 2.013 1.00 86.81 179 THR A CA 1
ATOM 1398 C C . THR A 1 179 ? -13.921 7.060 2.376 1.00 86.81 179 THR A C 1
ATOM 1400 O O . THR A 1 179 ? -14.655 7.897 2.907 1.00 86.81 179 THR A O 1
ATOM 1403 N N . LEU A 1 180 ? -12.653 7.336 2.039 1.00 71.94 180 LEU A N 1
ATOM 1404 C CA . LEU A 1 180 ? -11.950 8.586 2.379 1.00 71.94 180 LEU A CA 1
ATOM 1405 C C . LEU A 1 180 ? -12.714 9.857 1.957 1.00 71.94 180 LEU A C 1
ATOM 1407 O O . LEU A 1 180 ? -12.691 10.853 2.671 1.00 71.94 180 LEU A O 1
ATOM 1411 N N . ASN A 1 181 ? -13.455 9.808 0.846 1.00 54.09 181 ASN A N 1
ATOM 1412 C CA . ASN A 1 181 ? -14.235 10.943 0.334 1.00 54.09 181 ASN A CA 1
ATOM 1413 C C . ASN A 1 181 ? -15.678 11.012 0.877 1.00 54.09 181 ASN A C 1
ATOM 1415 O O . ASN A 1 181 ? -16.375 12.003 0.665 1.00 54.09 181 ASN A O 1
ATOM 1419 N N . SER A 1 182 ? -16.154 9.977 1.576 1.00 47.78 182 SER A N 1
ATOM 1420 C CA . SER A 1 182 ? -17.549 9.896 2.045 1.00 47.78 182 SER A CA 1
ATOM 1421 C C . SER A 1 182 ? -17.839 10.755 3.284 1.00 47.78 182 SER A C 1
ATOM 1423 O O . SER A 1 182 ? -18.996 11.088 3.555 1.00 47.78 182 SER A O 1
ATOM 1425 N N . SER A 1 183 ? -16.803 11.165 4.021 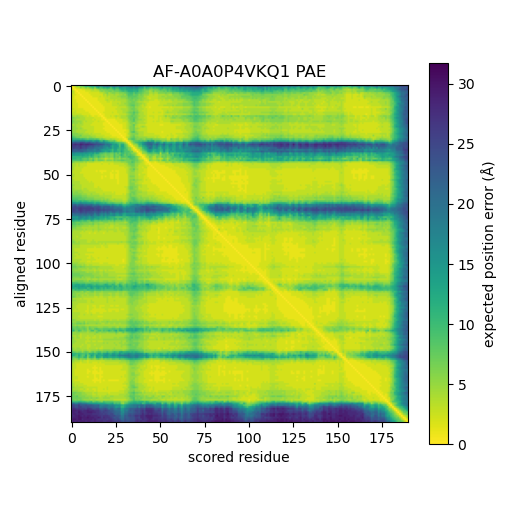1.00 39.50 183 SER A N 1
ATOM 1426 C CA . SER A 1 183 ? -16.921 12.038 5.195 1.00 39.50 183 SER A CA 1
ATOM 1427 C C . SER A 1 183 ? -17.204 13.501 4.831 1.00 39.50 183 SER A C 1
ATOM 1429 O O . SER A 1 183 ? -17.811 14.208 5.633 1.00 39.50 183 SER A O 1
ATOM 1431 N N . SER A 1 184 ? -16.876 13.954 3.614 1.00 33.84 184 SER A N 1
ATOM 1432 C CA . SER A 1 184 ? -17.204 15.315 3.159 1.00 33.84 184 SER A CA 1
ATOM 1433 C C . SER A 1 184 ? -18.650 15.481 2.676 1.00 33.84 184 SER A C 1
ATOM 1435 O O . SER A 1 184 ? -19.145 16.603 2.642 1.00 33.84 184 SER A O 1
ATOM 1437 N N . THR A 1 185 ? -19.367 14.404 2.335 1.00 30.14 185 THR A N 1
ATOM 1438 C CA . THR A 1 185 ? -20.742 14.505 1.793 1.00 30.14 185 THR A CA 1
ATOM 1439 C C . THR A 1 185 ? -21.836 14.359 2.858 1.00 30.14 185 THR A C 1
ATOM 1441 O O . THR A 1 185 ? -22.977 14.746 2.619 1.00 30.14 185 THR A O 1
ATOM 1444 N N . LYS A 1 186 ? -21.524 13.861 4.062 1.00 31.33 186 LYS A N 1
ATOM 1445 C CA . LYS A 1 186 ? -22.520 13.730 5.147 1.00 31.33 186 LYS A CA 1
ATOM 1446 C C . LYS A 1 186 ? -22.726 15.001 5.987 1.00 31.33 186 LYS A C 1
ATOM 1448 O O . LYS A 1 186 ? -23.595 15.006 6.848 1.00 31.33 186 LYS A O 1
ATOM 1453 N N . ALA A 1 187 ? -21.993 16.085 5.721 1.00 34.47 187 ALA A N 1
ATOM 1454 C CA . ALA A 1 187 ? -22.085 17.335 6.486 1.00 34.47 187 ALA A CA 1
ATOM 1455 C C . ALA A 1 187 ? -23.083 18.378 5.925 1.00 34.47 187 ALA A C 1
ATOM 1457 O O . ALA A 1 187 ? -23.096 19.510 6.400 1.00 34.47 187 ALA A O 1
ATOM 1458 N N . THR A 1 188 ? -23.915 18.052 4.924 1.00 34.53 188 THR A N 1
ATOM 1459 C CA . THR A 1 188 ? -24.857 19.032 4.318 1.00 34.53 188 THR A CA 1
ATOM 1460 C C . THR A 1 188 ? -26.315 18.569 4.275 1.00 34.53 188 THR A C 1
ATOM 1462 O O . THR A 1 188 ? -27.145 19.201 3.632 1.00 34.53 188 THR A O 1
ATOM 1465 N N . ILE A 1 189 ? -26.679 17.501 4.985 1.00 37.38 189 ILE A N 1
ATOM 1466 C CA . ILE A 1 189 ? -28.093 17.145 5.154 1.00 37.38 189 ILE A CA 1
ATOM 1467 C C . ILE A 1 189 ? -28.332 16.794 6.619 1.00 37.38 189 ILE A C 1
ATOM 1469 O O . ILE A 1 189 ? -28.207 15.636 7.008 1.00 37.38 189 ILE A O 1
ATOM 1473 N N . ASN A 1 190 ? -28.579 17.833 7.419 1.00 33.28 190 ASN A N 1
ATOM 1474 C CA . ASN A 1 190 ? -29.592 17.899 8.478 1.00 33.28 190 ASN A CA 1
ATOM 1475 C C . ASN A 1 190 ? -29.626 19.307 9.076 1.00 33.28 190 ASN A C 1
ATOM 1477 O O . ASN A 1 190 ? -28.558 19.780 9.522 1.00 33.28 190 ASN A O 1
#

Solvent-accessible surface area (backbone atoms only — not comparable to full-atom values): 10884 Å² total; per-residue (Å²): 111,70,68,60,52,52,52,49,52,43,51,50,51,25,46,70,66,28,31,35,67,61,39,50,53,54,46,43,71,78,43,77,73,92,52,72,89,78,51,80,78,47,90,42,36,67,51,15,53,39,52,40,39,48,51,36,35,50,47,38,43,54,50,50,59,62,73,34,75,86,49,96,70,74,74,74,86,76,75,83,50,87,50,78,74,60,46,30,46,13,50,49,54,40,35,32,46,18,45,38,21,43,90,84,38,47,68,88,77,57,71,81,62,99,78,67,48,71,68,44,19,37,50,28,27,43,54,46,44,52,44,32,66,70,59,40,97,57,81,58,69,87,67,55,39,61,55,47,55,65,58,59,80,78,49,59,56,58,54,48,37,35,51,24,51,49,46,39,38,64,67,78,54,57,36,91,59,52,47,70,70,57,71,73,67,66,77,78,76,132

pLDDT: mean 85.67, std 15.24, range [30.14, 97.56]

Organism: NCBI:txid72488

Secondary structure (DSSP, 8-state):
-HHHHHHHHHHHHHHHHS-HHHHHHHHHHH--SSSTTTSPPPSSHHHHHHHHHHHHHHHHHHHHHHHTTTSS-PPPPPPPP-SGGGGTTSHHHHHHHHHH-TTTS-GGGS---SS--HHHHHHHHHHHHHHHHHTSSS----S-HHHHHT--GGGHHHHHHHHHHHHIIIIIS--TT--TTTTTTTTS--